Protein AF-0000000084455728 (afdb_homodimer)

Organism: NCBI:txid398673

pLDDT: mean 96.74, std 3.29, range [82.69, 98.94]

Radius of gyration: 20.4 Å; Cα contacts (8 Å, |Δi|>4): 568; chains: 2; bounding box: 43×60×49 Å

Solvent-accessible surface area (backbone atoms only — not comparable to full-atom values): 17716 Å² total; per-residue (Å²): 111,46,43,44,76,36,43,45,84,55,74,78,58,75,89,55,67,81,40,56,29,35,18,59,42,44,72,78,69,87,69,89,60,82,59,63,67,58,56,46,46,61,75,44,41,74,42,60,31,36,38,39,37,64,67,57,88,81,72,57,91,82,66,45,71,32,77,90,27,63,70,44,40,48,48,54,48,46,48,54,52,44,50,70,68,28,62,27,36,36,37,45,42,53,46,83,50,85,45,46,65,39,36,22,49,44,22,62,32,36,80,72,76,31,33,39,36,27,42,25,80,72,20,84,59,36,32,60,55,50,51,52,26,64,74,53,68,31,53,73,38,55,40,72,68,54,40,46,50,52,52,50,54,51,49,54,53,61,72,71,106,111,47,43,43,77,36,44,44,82,57,75,80,59,75,88,53,70,83,40,57,30,34,18,60,42,42,70,78,67,90,68,90,61,82,60,64,65,58,57,45,47,63,76,44,39,75,43,60,31,36,38,41,37,64,67,57,88,83,71,57,92,84,65,45,71,31,80,90,25,63,69,44,42,48,48,55,48,47,49,55,51,45,52,70,67,28,62,27,35,36,38,45,42,54,48,83,50,85,46,46,64,39,34,21,50,45,21,60,33,36,78,73,76,32,32,39,38,28,40,26,81,74,21,83,59,37,30,59,54,50,52,53,25,64,73,54,68,31,53,74,38,54,40,71,69,54,39,46,50,52,52,51,54,52,47,54,53,61,72,71,105

InterPro domains:
  IPR039470 Nucleoside 2-deoxyribosyltransferase-like [PF15891] (20-123)

Foldseek 3Di:
DWEAEAEPPGDDDPVQLVFAEEEEAEDQDDPVDPDLVVVLCVLRGRPSHYYYYLDDPPDDPVADCDVVGVVNVSSVVSNVVRLVSHQAYEQEADLRDQRVVSVVSCVVCLQVQRYAYEHAPNRPCVVVSVVSCVVRVHHYDHDSVVSSVVVNVVSVVVVVD/DWEAEAEPPGDDDPVQLPFAEEEEAEDPDDPVDPDLVVVLCVLRGRPSHYYYYLDDPPDDPVADCDVVGVVNVSSVVSNVVRLVSHQAYEQEADLRDQRVVSVVSCVVCLQVQRYAYEDAPNRPCVVVSVVSCVVRVHHYDHDSVVSSVVVNVVSVVVVVD

Sequence (322 aa):
MGAAVIWAPGRPASDLDSRKSIFLAGPTNPTGEADWRESLTAALIELPIVIYNPKRTDWDSTWKEDFSDSRWAEQVEWELDMQDKADIVVVFFHRATLAPISLLELGLCVRSGKAIVCAQDGYSKRGNVEAVCRRYGAKFVDSEEDLQDAVRERLKQLIAEMGAAVIWAPGRPASDLDSRKSIFLAGPTNPTGEADWRESLTAALIELPIVIYNPKRTDWDSTWKEDFSDSRWAEQVEWELDMQDKADIVVVFFHRATLAPISLLELGLCVRSGKAIVCAQDGYSKRGNVEAVCRRYGAKFVDSEEDLQDAVRERLKQLIAE

Structure (mmCIF, N/CA/C/O backbone):
data_AF-0000000084455728-model_v1
#
loop_
_entity.id
_entity.type
_entity.pdbx_description
1 polymer 'Nucleoside 2-deoxyribosyltransferase'
#
loop_
_atom_site.group_PDB
_atom_site.id
_atom_site.type_symbol
_atom_site.label_atom_id
_atom_site.label_alt_id
_atom_site.label_comp_id
_atom_site.label_asym_id
_atom_site.label_entity_id
_atom_site.label_seq_id
_atom_site.pdbx_PDB_ins_code
_atom_site.Cartn_x
_atom_site.Cartn_y
_atom_site.Cartn_z
_atom_site.occupancy
_atom_site.B_iso_or_equiv
_atom_site.auth_seq_id
_atom_site.auth_comp_id
_atom_site.auth_asym_id
_atom_site.auth_atom_id
_atom_site.pdbx_PDB_model_num
ATOM 1 N N . MET A 1 1 ? 0.057 -35.312 -4.32 1 82.81 1 MET A N 1
ATOM 2 C CA . MET A 1 1 ? -0.776 -34.438 -5.137 1 82.81 1 MET A CA 1
ATOM 3 C C . MET A 1 1 ? -0.155 -33.062 -5.242 1 82.81 1 MET A C 1
ATOM 5 O O . MET A 1 1 ? 0.368 -32.531 -4.258 1 82.81 1 MET A O 1
ATOM 9 N N . GLY A 1 2 ? 0.111 -32.562 -6.516 1 94.56 2 GLY A N 1
ATOM 10 C CA . GLY A 1 2 ? 0.84 -31.344 -6.852 1 94.56 2 GLY A CA 1
ATOM 11 C C . GLY A 1 2 ? 0.048 -30.078 -6.594 1 94.56 2 GLY A C 1
ATOM 12 O O . GLY A 1 2 ? -0.932 -30.094 -5.848 1 94.56 2 GLY A O 1
ATOM 13 N N . ALA A 1 3 ? 0.517 -29.047 -7.035 1 97.88 3 ALA A N 1
ATOM 14 C CA . ALA A 1 3 ? -0.079 -27.75 -6.773 1 97.88 3 ALA A CA 1
ATOM 15 C C . ALA A 1 3 ? -1.407 -27.594 -7.512 1 97.88 3 ALA A C 1
ATOM 17 O O . ALA A 1 3 ? -1.549 -28.047 -8.648 1 97.88 3 ALA A O 1
ATOM 18 N N . ALA A 1 4 ? -2.396 -27.047 -6.871 1 98.25 4 ALA A N 1
ATOM 19 C CA . ALA A 1 4 ? -3.629 -26.594 -7.508 1 98.25 4 ALA A CA 1
ATOM 20 C C . ALA A 1 4 ? -3.582 -25.094 -7.77 1 98.25 4 ALA A C 1
ATOM 22 O O . ALA A 1 4 ? -3.316 -24.297 -6.859 1 98.25 4 ALA A O 1
ATOM 23 N N . VAL A 1 5 ? -3.848 -24.734 -9.008 1 98.06 5 VAL A N 1
ATOM 24 C CA . VAL A 1 5 ? -3.873 -23.312 -9.359 1 98.06 5 VAL A CA 1
ATOM 25 C C . VAL A 1 5 ? -5.316 -22.844 -9.469 1 98.06 5 VAL A C 1
ATOM 27 O O . VAL A 1 5 ? -6.113 -23.422 -10.219 1 98.06 5 VAL A O 1
ATOM 30 N N . ILE A 1 6 ? -5.68 -21.859 -8.695 1 98.12 6 ILE A N 1
ATOM 31 C CA . ILE A 1 6 ? -6.992 -21.234 -8.742 1 98.12 6 ILE A CA 1
ATOM 32 C C . ILE A 1 6 ? -6.883 -19.875 -9.445 1 98.12 6 ILE A C 1
ATOM 34 O O . ILE A 1 6 ? -6.312 -18.938 -8.891 1 98.12 6 ILE A O 1
ATOM 38 N N . TRP A 1 7 ? -7.461 -19.75 -10.594 1 97.38 7 TRP A N 1
ATOM 39 C CA . TRP A 1 7 ? -7.449 -18.516 -11.375 1 97.38 7 TRP A CA 1
ATOM 40 C C . TRP A 1 7 ? -8.648 -17.641 -11.023 1 97.38 7 TRP A C 1
ATOM 42 O O . TRP A 1 7 ? -9.766 -18.141 -10.852 1 97.38 7 TRP A O 1
ATOM 52 N N . ALA A 1 8 ? -8.344 -16.375 -11 1 97 8 ALA A N 1
ATOM 53 C CA . ALA A 1 8 ? -9.453 -15.445 -10.812 1 97 8 ALA A CA 1
ATOM 54 C C . ALA A 1 8 ? -10.453 -15.547 -11.961 1 97 8 ALA A C 1
ATOM 56 O O . ALA A 1 8 ? -10.062 -15.68 -13.117 1 97 8 ALA A O 1
ATOM 57 N N . PRO A 1 9 ? -11.688 -15.453 -11.672 1 97.44 9 PRO A N 1
ATOM 58 C CA . PRO A 1 9 ? -12.344 -15.227 -10.383 1 97.44 9 PRO A CA 1
ATOM 59 C C . PRO A 1 9 ? -12.773 -16.531 -9.703 1 97.44 9 PRO A C 1
ATOM 61 O O . PRO A 1 9 ? -13.695 -16.516 -8.883 1 97.44 9 PRO A O 1
ATOM 64 N N . GLY A 1 10 ? -12.125 -17.672 -10.062 1 97.19 10 GLY A N 1
ATOM 65 C CA . GLY A 1 10 ? -12.445 -18.953 -9.438 1 97.19 10 GLY A CA 1
ATOM 66 C C . GLY A 1 10 ? -12.109 -19 -7.957 1 97.19 10 GLY A C 1
ATOM 67 O O . GLY A 1 10 ? -11.203 -18.297 -7.504 1 97.19 10 GLY A O 1
ATOM 68 N N . ARG A 1 11 ? -12.867 -19.812 -7.211 1 96.31 11 ARG A N 1
ATOM 69 C CA . ARG A 1 11 ? -12.609 -20.016 -5.793 1 96.31 11 ARG A CA 1
ATOM 70 C C . ARG A 1 11 ? -12.266 -21.484 -5.504 1 96.31 11 ARG A C 1
ATOM 72 O O . ARG A 1 11 ? -12.734 -22.375 -6.203 1 96.31 11 ARG A O 1
ATOM 79 N N . PRO A 1 12 ? -11.438 -21.672 -4.516 1 95.12 12 PRO A N 1
ATOM 80 C CA . PRO A 1 12 ? -11.008 -23.031 -4.234 1 95.12 12 PRO A CA 1
ATOM 81 C C . PRO A 1 12 ? -12.133 -23.906 -3.686 1 95.12 12 PRO A C 1
ATOM 83 O O . PRO A 1 12 ? -12.984 -23.422 -2.938 1 95.12 12 PRO A O 1
ATOM 86 N N . ALA A 1 13 ? -12.07 -25.156 -4.023 1 95.12 13 ALA A N 1
ATOM 87 C CA . ALA A 1 13 ? -12.938 -26.141 -3.385 1 95.12 13 ALA A CA 1
ATOM 88 C C . ALA A 1 13 ? -12.57 -26.328 -1.913 1 95.12 13 ALA A C 1
ATOM 90 O O . ALA A 1 13 ? -11.43 -26.078 -1.517 1 95.12 13 ALA A O 1
ATOM 91 N N . SER A 1 14 ? -13.492 -26.781 -1.197 1 93.44 14 SER A N 1
ATOM 92 C CA . SER A 1 14 ? -13.336 -26.875 0.25 1 93.44 14 SER A CA 1
ATOM 93 C C . SER A 1 14 ? -12.25 -27.875 0.622 1 93.44 14 SER A C 1
ATOM 95 O O . SER A 1 14 ? -11.602 -27.75 1.662 1 93.44 14 SER A O 1
ATOM 97 N N . ASP A 1 15 ? -12.047 -28.891 -0.173 1 92.5 15 ASP A N 1
ATOM 98 C CA . ASP A 1 15 ? -11.078 -29.938 0.145 1 92.5 15 ASP A CA 1
ATOM 99 C C . ASP A 1 15 ? -9.648 -29.406 0.061 1 92.5 15 ASP A C 1
ATOM 101 O O . ASP A 1 15 ? -8.711 -30.047 0.536 1 92.5 15 ASP A O 1
ATOM 105 N N . LEU A 1 16 ? -9.539 -28.156 -0.491 1 94.81 16 LEU A N 1
ATOM 106 C CA . LEU A 1 16 ? -8.219 -27.562 -0.625 1 94.81 16 LEU A CA 1
ATOM 107 C C . LEU A 1 16 ? -7.902 -26.672 0.577 1 94.81 16 LEU A C 1
ATOM 109 O O . LEU A 1 16 ? -6.781 -26.188 0.708 1 94.81 16 LEU A O 1
ATOM 113 N N . ASP A 1 17 ? -8.789 -26.5 1.493 1 92.69 17 ASP A N 1
ATOM 114 C CA . ASP A 1 17 ? -8.672 -25.547 2.592 1 92.69 17 ASP A CA 1
ATOM 115 C C . ASP A 1 17 ? -7.547 -25.953 3.547 1 92.69 17 ASP A C 1
ATOM 117 O O . ASP A 1 17 ? -6.992 -25.094 4.246 1 92.69 17 ASP A O 1
ATOM 121 N N . SER A 1 18 ? -7.176 -27.203 3.545 1 94.19 18 SER A N 1
ATOM 122 C CA . SER A 1 18 ? -6.168 -27.672 4.488 1 94.19 18 SER A CA 1
ATOM 123 C C . SER A 1 18 ? -4.758 -27.469 3.938 1 94.19 18 SER A C 1
ATOM 125 O O . SER A 1 18 ? -3.777 -27.562 4.676 1 94.19 18 SER A O 1
ATOM 127 N N . ARG A 1 19 ? -4.664 -27.172 2.65 1 97.38 19 ARG A N 1
ATOM 128 C CA . ARG A 1 19 ? -3.355 -27 2.029 1 97.38 19 ARG A CA 1
ATOM 129 C C . ARG A 1 19 ? -2.814 -25.594 2.258 1 97.38 19 ARG A C 1
ATOM 131 O O . ARG A 1 19 ? -3.582 -24.641 2.328 1 97.38 19 ARG A O 1
ATOM 138 N N . LYS A 1 20 ? -1.486 -25.547 2.387 1 98.56 20 LYS A N 1
ATOM 139 C CA . LYS A 1 20 ? -0.859 -24.234 2.408 1 98.56 20 LYS A CA 1
ATOM 140 C C . LYS A 1 20 ? -1.031 -23.516 1.07 1 98.56 20 LYS A C 1
ATOM 142 O O . LYS A 1 20 ? -1.114 -24.172 0.023 1 98.56 20 LYS A O 1
ATOM 147 N N . SER A 1 21 ? -1.104 -22.203 1.14 1 98.75 21 SER A N 1
ATOM 148 C CA . SER A 1 21 ? -1.478 -21.469 -0.063 1 98.75 21 SER A CA 1
ATOM 149 C C . SER A 1 21 ? -0.618 -20.219 -0.234 1 98.75 21 SER A C 1
ATOM 151 O O . SER A 1 21 ? -0.084 -19.688 0.742 1 98.75 21 SER A O 1
ATOM 153 N N . ILE A 1 22 ? -0.462 -19.812 -1.51 1 98.88 22 ILE A N 1
ATOM 154 C CA . ILE A 1 22 ? 0.231 -18.562 -1.824 1 98.88 22 ILE A CA 1
ATOM 155 C C . ILE A 1 22 ? -0.634 -17.719 -2.748 1 98.88 22 ILE A C 1
ATOM 157 O O . ILE A 1 22 ? -1.377 -18.234 -3.578 1 98.88 22 ILE A O 1
ATOM 161 N N . PHE A 1 23 ? -0.69 -16.484 -2.553 1 98.88 23 PHE A N 1
ATOM 162 C CA . PHE A 1 23 ? -1.281 -15.5 -3.453 1 98.88 23 PHE A CA 1
ATOM 163 C C . PHE A 1 23 ? -0.203 -14.773 -4.25 1 98.88 23 PHE A C 1
ATOM 165 O O . PHE A 1 23 ? 0.827 -14.383 -3.699 1 98.88 23 PHE A O 1
ATOM 172 N N . LEU A 1 24 ? -0.427 -14.586 -5.527 1 98.75 24 LEU A N 1
ATOM 173 C CA . LEU A 1 24 ? 0.575 -14 -6.41 1 98.75 24 LEU A CA 1
ATOM 174 C C . LEU A 1 24 ? 0.217 -12.555 -6.758 1 98.75 24 LEU A C 1
ATOM 176 O O . LEU A 1 24 ? -0.424 -12.297 -7.777 1 98.75 24 LEU A O 1
ATOM 180 N N . ALA A 1 25 ? 0.718 -11.617 -5.965 1 98.19 25 ALA A N 1
ATOM 181 C CA . ALA A 1 25 ? 0.534 -10.188 -6.223 1 98.19 25 ALA A CA 1
ATOM 182 C C . ALA A 1 25 ? 1.623 -9.656 -7.148 1 98.19 25 ALA A C 1
ATOM 184 O O . ALA A 1 25 ? 2.805 -9.953 -6.965 1 98.19 25 ALA A O 1
ATOM 185 N N . GLY A 1 26 ? 1.269 -8.836 -8.047 1 94.56 26 GLY A N 1
ATOM 186 C CA . GLY A 1 26 ? 2.182 -8.25 -9.016 1 94.56 26 GLY A CA 1
ATOM 187 C C . GLY A 1 26 ? 1.499 -7.828 -10.305 1 94.56 26 GLY A C 1
ATOM 188 O O . GLY A 1 26 ? 0.295 -8.031 -10.469 1 94.56 26 GLY A O 1
ATOM 189 N N . PRO A 1 27 ? 2.256 -7.246 -11.141 1 92 27 PRO A N 1
ATOM 190 C CA . PRO A 1 27 ? 1.641 -6.711 -12.359 1 92 27 PRO A CA 1
ATOM 191 C C . PRO A 1 27 ? 1.227 -7.809 -13.336 1 92 27 PRO A C 1
ATOM 193 O O . PRO A 1 27 ? 1.886 -8.852 -13.422 1 92 27 PRO A O 1
ATOM 196 N N . THR A 1 28 ? 0.2 -7.539 -14.008 1 87.12 28 THR A N 1
ATOM 197 C CA . THR A 1 28 ? -0.31 -8.477 -14.992 1 87.12 28 THR A CA 1
ATOM 198 C C . THR A 1 28 ? -0.072 -7.961 -16.406 1 87.12 28 THR A C 1
ATOM 200 O O . THR A 1 28 ? -0.227 -8.703 -17.391 1 87.12 28 THR A O 1
ATOM 203 N N . ASN A 1 29 ? 0.377 -6.707 -16.422 1 83.19 29 ASN A N 1
ATOM 204 C CA . ASN A 1 29 ? 0.664 -6.137 -17.734 1 83.19 29 ASN A CA 1
ATOM 205 C C . ASN A 1 29 ? 1.837 -6.84 -18.422 1 83.19 29 ASN A C 1
ATOM 207 O O . ASN A 1 29 ? 2.77 -7.285 -17.75 1 83.19 29 ASN A O 1
ATOM 211 N N . PRO A 1 30 ? 1.731 -6.824 -19.75 1 83.19 30 PRO A N 1
ATOM 212 C CA . PRO A 1 30 ? 2.877 -7.387 -20.469 1 83.19 30 PRO A CA 1
ATOM 213 C C . PRO A 1 30 ? 4.168 -6.609 -20.219 1 83.19 30 PRO A C 1
ATOM 215 O O . PRO A 1 30 ? 4.148 -5.379 -20.156 1 83.19 30 PRO A O 1
ATOM 218 N N . THR A 1 31 ? 5.238 -7.289 -19.984 1 86.69 31 THR A N 1
ATOM 219 C CA . THR A 1 31 ? 6.539 -6.68 -19.719 1 86.69 31 THR A CA 1
ATOM 220 C C . THR A 1 31 ? 7.504 -6.938 -20.875 1 86.69 31 THR A C 1
ATOM 222 O O . THR A 1 31 ? 8.586 -6.348 -20.922 1 86.69 31 THR A O 1
ATOM 225 N N . GLY A 1 32 ? 7.098 -7.707 -21.828 1 85.94 32 GLY A N 1
ATOM 226 C CA . GLY A 1 32 ? 7.988 -8.156 -22.891 1 85.94 32 GLY A CA 1
ATOM 227 C C . GLY A 1 32 ? 8.805 -9.375 -22.516 1 85.94 32 GLY A C 1
ATOM 228 O O . GLY A 1 32 ? 9.578 -9.891 -23.328 1 85.94 32 GLY A O 1
ATOM 229 N N . GLU A 1 33 ? 8.734 -9.828 -21.281 1 88.81 33 GLU A N 1
ATOM 230 C CA . GLU A 1 33 ? 9.391 -11.023 -20.75 1 88.81 33 GLU A CA 1
ATOM 231 C C . GLU A 1 33 ? 8.367 -12.094 -20.391 1 88.81 33 GLU A C 1
ATOM 233 O O . GLU A 1 33 ? 7.16 -11.844 -20.391 1 88.81 33 GLU A O 1
ATOM 238 N N . ALA A 1 34 ? 8.938 -13.32 -20.156 1 90.31 34 ALA A N 1
ATOM 239 C CA . ALA A 1 34 ? 8.07 -14.398 -19.703 1 90.31 34 ALA A CA 1
ATOM 240 C C . ALA A 1 34 ? 7.332 -14 -18.422 1 90.31 34 ALA A C 1
ATOM 242 O O . ALA A 1 34 ? 7.863 -13.25 -17.594 1 90.31 34 ALA A O 1
ATOM 243 N N . ASP A 1 35 ? 6.109 -14.492 -18.344 1 93.44 35 ASP A N 1
ATOM 244 C CA . ASP A 1 35 ? 5.301 -14.188 -17.172 1 93.44 35 ASP A CA 1
ATOM 245 C C . ASP A 1 35 ? 5.891 -14.836 -15.914 1 93.44 35 ASP A C 1
ATOM 247 O O . ASP A 1 35 ? 5.984 -16.062 -15.828 1 93.44 35 ASP A O 1
ATOM 251 N N . TRP A 1 36 ? 6.258 -14.023 -14.953 1 96 36 TRP A N 1
ATOM 252 C CA . TRP A 1 36 ? 6.906 -14.484 -13.727 1 96 36 TRP A CA 1
ATOM 253 C C . TRP A 1 36 ? 6.016 -15.477 -12.984 1 96 36 TRP A C 1
ATOM 255 O O . TRP A 1 36 ? 6.512 -16.375 -12.305 1 96 36 TRP A O 1
ATOM 265 N N . ARG A 1 37 ? 4.719 -15.344 -13.047 1 97.38 37 ARG A N 1
ATOM 266 C CA . ARG A 1 37 ? 3.799 -16.234 -12.352 1 97.38 37 ARG A CA 1
ATOM 267 C C . ARG A 1 37 ? 3.896 -17.656 -12.891 1 97.38 37 ARG A C 1
ATOM 269 O O . ARG A 1 37 ? 3.797 -18.625 -12.133 1 97.38 37 ARG A O 1
ATOM 276 N N . GLU A 1 38 ? 4.047 -17.688 -14.211 1 95.62 38 GLU A N 1
ATOM 277 C CA . GLU A 1 38 ? 4.184 -19 -14.828 1 95.62 38 GLU A CA 1
ATOM 278 C C . GLU A 1 38 ? 5.465 -19.703 -14.375 1 95.62 38 GLU A C 1
ATOM 280 O O . GLU A 1 38 ? 5.449 -20.891 -14.055 1 95.62 38 GLU A O 1
ATOM 285 N N . SER A 1 39 ? 6.527 -18.953 -14.391 1 96.31 39 SER A N 1
ATOM 286 C CA . SER A 1 39 ? 7.805 -19.516 -13.961 1 96.31 39 SER A CA 1
ATOM 287 C C 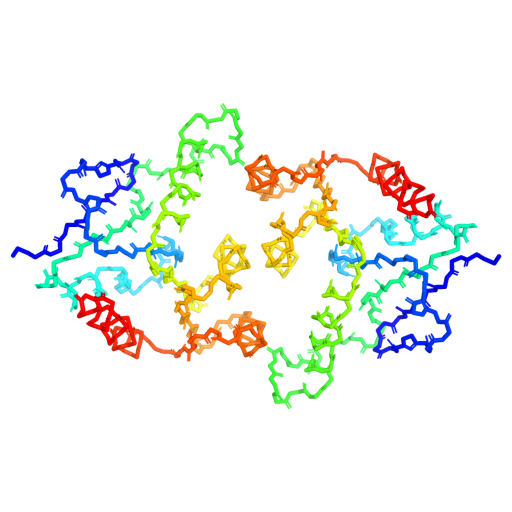. SER A 1 39 ? 7.758 -19.938 -12.492 1 96.31 39 SER A C 1
ATOM 289 O O . SER A 1 39 ? 8.25 -21 -12.141 1 96.31 39 SER A O 1
ATOM 291 N N . LEU A 1 40 ? 7.191 -19.109 -11.633 1 98.31 40 LEU A N 1
ATOM 292 C CA . LEU A 1 40 ? 7.086 -19.453 -10.219 1 98.31 40 LEU A CA 1
ATOM 293 C C . LEU A 1 40 ? 6.191 -20.672 -10.016 1 98.31 40 LEU A C 1
ATOM 295 O O . LEU A 1 40 ? 6.539 -21.594 -9.266 1 98.31 40 LEU A O 1
ATOM 299 N N . THR A 1 41 ? 5.07 -20.703 -10.719 1 98.38 41 THR A N 1
ATOM 300 C CA . THR A 1 41 ? 4.145 -21.812 -10.609 1 98.38 41 THR A CA 1
ATOM 301 C C . THR A 1 41 ? 4.82 -23.125 -11.023 1 98.38 41 THR A C 1
ATOM 303 O O . THR A 1 41 ? 4.68 -24.141 -10.336 1 98.38 41 THR A O 1
ATOM 306 N N . ALA A 1 42 ? 5.574 -23.047 -12.102 1 97.88 42 ALA A N 1
ATOM 307 C CA . ALA A 1 42 ? 6.297 -24.219 -12.562 1 97.88 42 ALA A CA 1
ATOM 308 C C . ALA A 1 42 ? 7.285 -24.719 -11.508 1 97.88 42 ALA A C 1
ATOM 310 O O . ALA A 1 42 ? 7.43 -25.922 -11.297 1 97.88 42 ALA A O 1
ATOM 311 N N . ALA A 1 43 ? 7.902 -23.828 -10.844 1 98 43 ALA A N 1
ATOM 312 C CA . ALA A 1 43 ? 8.906 -24.156 -9.836 1 98 43 ALA A CA 1
ATOM 313 C C . ALA A 1 43 ? 8.258 -24.812 -8.609 1 98 43 ALA A C 1
ATOM 315 O O . ALA A 1 43 ? 8.93 -25.5 -7.84 1 98 43 ALA A O 1
ATOM 316 N N . LEU A 1 44 ? 6.953 -24.625 -8.438 1 98.5 44 LEU A N 1
ATOM 317 C CA . LEU A 1 44 ? 6.273 -25.078 -7.223 1 98.5 44 LEU A CA 1
ATOM 318 C C . LEU A 1 44 ? 5.312 -26.219 -7.531 1 98.5 44 LEU A C 1
ATOM 320 O O . LEU A 1 44 ? 4.625 -26.719 -6.637 1 98.5 44 LEU A O 1
ATOM 324 N N . ILE A 1 45 ? 5.277 -26.703 -8.727 1 97.88 45 ILE A N 1
ATOM 325 C CA . ILE A 1 45 ? 4.188 -27.5 -9.281 1 97.88 45 ILE A CA 1
ATOM 326 C C . ILE A 1 45 ? 4.102 -28.828 -8.555 1 97.88 45 ILE A C 1
ATOM 328 O O . ILE A 1 45 ? 3.023 -29.422 -8.461 1 97.88 45 ILE A O 1
ATOM 332 N N . GLU A 1 46 ? 5.117 -29.312 -7.895 1 97.31 46 GLU A N 1
ATOM 333 C CA . GLU A 1 46 ? 5.129 -30.641 -7.277 1 97.31 46 GLU A CA 1
ATOM 334 C C . GLU A 1 46 ? 4.719 -30.562 -5.809 1 97.31 46 GLU A C 1
ATOM 336 O O . GLU A 1 46 ? 4.48 -31.594 -5.176 1 97.31 46 GLU A O 1
ATOM 341 N N . LEU A 1 47 ? 4.715 -29.391 -5.258 1 98 47 LEU A N 1
ATOM 342 C CA . LEU A 1 47 ? 4.324 -29.219 -3.861 1 98 47 LEU A CA 1
ATOM 343 C C . LEU A 1 47 ? 2.811 -29.297 -3.707 1 98 47 LEU A C 1
ATOM 345 O O . LEU A 1 47 ? 2.072 -28.797 -4.559 1 98 47 LEU A O 1
ATOM 349 N N . PRO A 1 48 ? 2.305 -29.906 -2.621 1 97.44 48 PRO A N 1
ATOM 350 C CA . PRO A 1 48 ? 0.865 -30 -2.373 1 97.44 48 PRO A CA 1
ATOM 351 C C . PRO A 1 48 ? 0.273 -28.703 -1.817 1 97.44 48 PRO A C 1
ATOM 353 O O . PRO A 1 48 ? -0.191 -28.672 -0.674 1 97.44 48 PRO A O 1
ATOM 356 N N . ILE A 1 49 ? 0.269 -27.672 -2.629 1 98.62 49 ILE A N 1
ATOM 357 C CA . ILE A 1 49 ? -0.151 -26.344 -2.197 1 98.62 49 ILE A CA 1
ATOM 358 C C . ILE A 1 49 ? -1.235 -25.812 -3.135 1 98.62 49 ILE A C 1
ATOM 360 O O . ILE A 1 49 ? -1.568 -26.453 -4.133 1 98.62 49 ILE A O 1
ATOM 364 N N . VAL A 1 50 ? -1.832 -24.688 -2.715 1 98.75 50 VAL A N 1
ATOM 365 C CA . VAL A 1 50 ? -2.758 -23.953 -3.562 1 98.75 50 VAL A CA 1
ATOM 366 C C . VAL A 1 50 ? -2.123 -22.625 -3.986 1 98.75 50 VAL A C 1
ATOM 368 O O . VAL A 1 50 ? -1.533 -21.922 -3.164 1 98.75 50 VAL A O 1
ATOM 371 N N . ILE A 1 51 ? -2.182 -22.328 -5.254 1 98.81 51 ILE A N 1
ATOM 372 C CA . ILE A 1 51 ? -1.676 -21.078 -5.801 1 98.81 51 ILE A CA 1
ATOM 373 C C . ILE A 1 51 ? -2.842 -20.219 -6.293 1 98.81 51 ILE A C 1
ATOM 375 O O . ILE A 1 51 ? -3.57 -20.625 -7.203 1 98.81 51 ILE A O 1
ATOM 379 N N . TYR A 1 52 ? -3.049 -19.094 -5.684 1 98.62 52 TYR A N 1
ATOM 380 C CA . TYR A 1 52 ? -4.039 -18.125 -6.145 1 98.62 52 TYR A CA 1
ATOM 381 C C . TYR A 1 52 ? -3.43 -17.172 -7.16 1 98.62 52 TYR A C 1
ATOM 383 O O . TYR A 1 52 ? -2.602 -16.328 -6.809 1 98.62 52 TYR A O 1
ATOM 391 N N . ASN A 1 53 ? -3.834 -17.328 -8.391 1 98.19 53 ASN A N 1
ATOM 392 C CA . ASN A 1 53 ? -3.361 -16.484 -9.492 1 98.19 53 ASN A CA 1
ATOM 393 C C . ASN A 1 53 ? -4.418 -15.469 -9.914 1 98.19 53 ASN A C 1
ATOM 395 O O . ASN A 1 53 ? -5.453 -15.836 -10.469 1 98.19 53 ASN A O 1
ATOM 399 N N . PRO A 1 54 ? -4.156 -14.219 -9.711 1 97.75 54 PRO A N 1
ATOM 400 C CA . PRO A 1 54 ? -5.184 -13.203 -9.969 1 97.75 54 PRO A CA 1
ATOM 401 C C . PRO A 1 54 ? -5.297 -12.836 -11.445 1 97.75 54 PRO A C 1
ATOM 403 O O . PRO A 1 54 ? -6.203 -12.094 -11.836 1 97.75 54 PRO A O 1
ATOM 406 N N . LYS A 1 55 ? -4.414 -13.281 -12.258 1 95.25 55 LYS A N 1
ATOM 407 C CA . LYS A 1 55 ? -4.422 -12.922 -13.672 1 95.25 55 LYS A CA 1
ATOM 408 C C . LYS A 1 55 ? -5.699 -13.406 -14.359 1 95.25 55 LYS A C 1
ATOM 410 O O . LYS A 1 55 ? -6.102 -14.562 -14.188 1 95.25 55 LYS A O 1
ATOM 415 N N . ARG A 1 56 ? -6.293 -12.414 -15.008 1 92.56 56 ARG A N 1
ATOM 416 C CA . ARG A 1 56 ? -7.449 -12.727 -15.844 1 92.56 56 ARG A CA 1
ATOM 417 C C . ARG A 1 56 ? -7.137 -12.508 -17.312 1 92.56 56 ARG A C 1
ATOM 419 O O . ARG A 1 56 ? -6.461 -11.539 -17.688 1 92.56 56 ARG A O 1
ATOM 426 N N . THR A 1 57 ? -7.668 -13.375 -18.141 1 87.94 57 THR A N 1
ATOM 427 C CA . THR A 1 57 ? -7.398 -13.258 -19.562 1 87.94 57 THR A CA 1
ATOM 428 C C . THR A 1 57 ? -8.508 -12.477 -20.266 1 87.94 57 THR A C 1
ATOM 430 O O . THR A 1 57 ? -8.352 -12.047 -21.406 1 87.94 57 THR A O 1
ATOM 433 N N . ASP A 1 58 ? -9.586 -12.258 -19.562 1 91.62 58 ASP A N 1
ATOM 434 C CA . ASP A 1 58 ? -10.727 -11.602 -20.203 1 91.62 58 ASP A CA 1
ATOM 435 C C . ASP A 1 58 ? -10.781 -10.125 -19.844 1 91.62 58 ASP A C 1
ATOM 437 O O . ASP A 1 58 ? -11.719 -9.414 -20.219 1 91.62 58 ASP A O 1
ATOM 441 N N . TRP A 1 59 ? -9.781 -9.656 -19.156 1 88.94 59 TRP A N 1
ATOM 442 C CA . TRP A 1 59 ? -9.75 -8.234 -18.828 1 88.94 59 TRP A CA 1
ATOM 443 C C . TRP A 1 59 ? -9.492 -7.398 -20.078 1 88.94 59 TRP A C 1
ATOM 445 O O . TRP A 1 59 ? -8.602 -7.707 -20.859 1 88.94 59 TRP A O 1
ATOM 455 N N . ASP A 1 60 ? -10.266 -6.367 -20.25 1 89.94 60 ASP A N 1
ATOM 456 C CA . ASP A 1 60 ? -9.992 -5.488 -21.375 1 89.94 60 ASP A CA 1
ATOM 457 C C . ASP A 1 60 ? -10.266 -4.031 -21.016 1 89.94 60 ASP A C 1
ATOM 459 O O . ASP A 1 60 ? -10.641 -3.725 -19.891 1 89.94 60 ASP A O 1
ATOM 463 N N . SER A 1 61 ? -9.992 -3.143 -22 1 90.62 61 SER A N 1
ATOM 464 C CA . SER A 1 61 ? -9.938 -1.703 -21.75 1 90.62 61 SER A CA 1
ATOM 465 C C . SER A 1 61 ? -11.328 -1.131 -21.516 1 90.62 61 SER A C 1
ATOM 467 O O . SER A 1 61 ? -11.469 0.029 -21.125 1 90.62 61 SER A O 1
ATOM 469 N N . THR A 1 62 ? -12.352 -1.959 -21.594 1 95.56 62 THR A N 1
ATOM 470 C CA . THR A 1 62 ? -13.711 -1.463 -21.406 1 95.56 62 THR A CA 1
ATOM 471 C C . THR A 1 62 ? -14.086 -1.471 -19.922 1 95.56 62 THR A C 1
ATOM 473 O O . THR A 1 62 ? -15.102 -0.894 -19.531 1 95.56 62 THR A O 1
ATOM 476 N N . TRP A 1 63 ? -13.273 -2.107 -19.094 1 95.94 63 TRP A N 1
ATOM 477 C CA . TRP A 1 63 ? -13.602 -2.191 -17.672 1 95.94 63 TRP A CA 1
ATOM 478 C C . TRP A 1 63 ? -13.422 -0.839 -16.984 1 95.94 63 TRP A C 1
ATOM 480 O O . TRP A 1 63 ? -12.453 -0.127 -17.266 1 95.94 63 TRP A O 1
ATOM 490 N N . LYS A 1 64 ? -14.398 -0.512 -16.125 1 96.88 64 LYS A N 1
ATOM 491 C CA . LYS A 1 64 ? -14.266 0.65 -15.258 1 96.88 64 LYS A CA 1
ATOM 492 C C . LYS A 1 64 ? -13.711 0.251 -13.891 1 96.88 64 LYS A C 1
ATOM 494 O O . LYS A 1 64 ? -14.172 -0.722 -13.289 1 96.88 64 LYS A O 1
ATOM 499 N N . GLU A 1 65 ? -12.781 0.965 -13.367 1 96.31 65 GLU A N 1
ATOM 500 C CA . GLU A 1 65 ? -12.094 0.631 -12.117 1 96.31 65 GLU A CA 1
ATOM 501 C C . GLU A 1 65 ? -12.82 1.211 -10.914 1 96.31 65 GLU A C 1
ATOM 503 O O . GLU A 1 65 ? -12.227 1.926 -10.102 1 96.31 65 GLU A O 1
ATOM 508 N N . ASP A 1 66 ? -14.094 0.905 -10.906 1 96.5 66 ASP A N 1
ATOM 509 C CA . ASP A 1 66 ? -14.922 1.248 -9.75 1 96.5 66 ASP A CA 1
ATOM 510 C C . ASP A 1 66 ? -16.109 0.295 -9.625 1 96.5 66 ASP A C 1
ATOM 512 O O . ASP A 1 66 ? -16.281 -0.601 -10.453 1 96.5 66 ASP A O 1
ATOM 516 N N . PHE A 1 67 ? -16.984 0.497 -8.625 1 97.25 67 PHE A N 1
ATOM 517 C CA . PHE A 1 67 ? -17.984 -0.483 -8.234 1 97.25 67 PHE A CA 1
ATOM 518 C C . PHE A 1 67 ? -19.172 -0.451 -9.188 1 97.25 67 PHE A C 1
ATOM 520 O O . PHE A 1 67 ? -20.062 -1.302 -9.117 1 97.25 67 PHE A O 1
ATOM 527 N N . SER A 1 68 ? -19.188 0.521 -10.133 1 97.62 68 SER A N 1
ATOM 528 C CA . SER A 1 68 ? -20.234 0.511 -11.148 1 97.62 68 SER A CA 1
ATOM 529 C C . SER A 1 68 ? -20.016 -0.616 -12.148 1 97.62 68 SER A C 1
ATOM 531 O O . SER A 1 68 ? -20.938 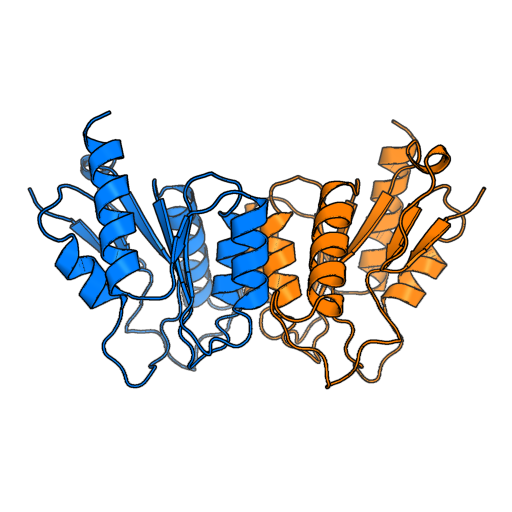-0.973 -12.891 1 97.62 68 SER A O 1
ATOM 533 N N . ASP A 1 69 ? -18.828 -1.146 -12.273 1 98.31 69 ASP A N 1
ATOM 534 C CA . ASP A 1 69 ? -18.5 -2.285 -13.125 1 98.31 69 ASP A CA 1
ATOM 535 C C . ASP A 1 69 ? -18.359 -3.564 -12.305 1 98.31 69 ASP A C 1
ATOM 537 O O . ASP A 1 69 ? -17.375 -3.748 -11.594 1 98.31 69 ASP A O 1
ATOM 541 N N . SER A 1 70 ? -19.266 -4.461 -12.445 1 97.69 70 SER A N 1
ATOM 542 C CA . SER A 1 70 ? -19.312 -5.656 -11.609 1 97.69 70 SER A CA 1
ATOM 543 C C . SER A 1 70 ? -18.141 -6.582 -11.891 1 97.69 70 SER A C 1
ATOM 545 O O . SER A 1 70 ? 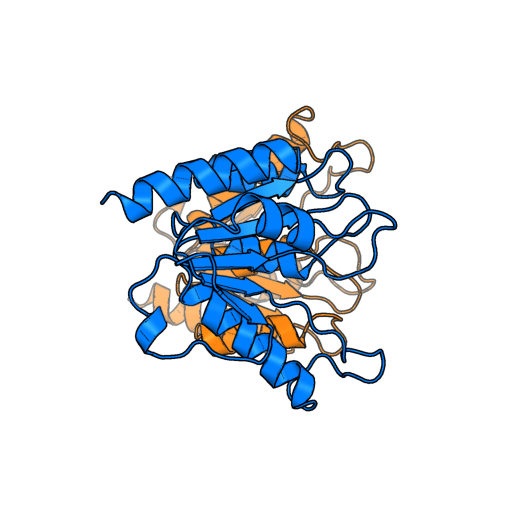-17.703 -7.332 -11.016 1 97.69 70 SER A O 1
ATOM 547 N N . ARG A 1 71 ? -17.641 -6.547 -13.109 1 97.75 71 ARG A N 1
ATOM 548 C CA . ARG A 1 71 ? -16.484 -7.379 -13.43 1 97.75 71 ARG A CA 1
ATOM 549 C C . ARG A 1 71 ? -15.258 -6.941 -12.633 1 97.75 71 ARG A C 1
ATOM 551 O O . ARG A 1 71 ? -14.555 -7.777 -12.062 1 97.75 71 ARG A O 1
ATOM 558 N N . TRP A 1 72 ? -15.047 -5.672 -12.594 1 97.69 72 TRP A N 1
ATOM 559 C CA . TRP A 1 72 ? -13.953 -5.098 -11.812 1 97.69 72 TRP A CA 1
ATOM 560 C C . TRP A 1 72 ? -14.156 -5.363 -10.32 1 97.69 72 TRP A C 1
ATOM 562 O O . TRP A 1 72 ? -13.227 -5.793 -9.633 1 97.69 72 TRP A O 1
ATOM 572 N N . ALA A 1 73 ? -15.367 -5.113 -9.828 1 98.12 73 ALA A N 1
ATOM 573 C CA . ALA A 1 73 ? -15.68 -5.316 -8.414 1 98.12 73 ALA A CA 1
ATOM 574 C C . ALA A 1 73 ? -15.406 -6.762 -7.996 1 98.12 73 ALA A C 1
ATOM 576 O O . ALA A 1 73 ? -14.836 -7.012 -6.934 1 98.12 73 ALA A O 1
ATOM 577 N N . GLU A 1 74 ? -15.773 -7.688 -8.844 1 97.94 74 GLU A N 1
ATOM 578 C CA . GLU A 1 74 ? -15.516 -9.102 -8.578 1 97.94 74 GLU A CA 1
ATOM 579 C C . GLU A 1 74 ? -14.023 -9.391 -8.484 1 97.94 74 GLU A C 1
ATOM 581 O O . GLU A 1 74 ? -13.578 -10.125 -7.602 1 97.94 74 GLU A O 1
ATOM 586 N N . GLN A 1 75 ? -13.289 -8.766 -9.422 1 97.88 75 GLN A N 1
ATOM 587 C CA . GLN A 1 75 ? -11.844 -8.984 -9.445 1 97.88 75 GLN A CA 1
ATOM 588 C C . GLN A 1 75 ? -11.188 -8.469 -8.164 1 97.88 75 GLN A C 1
ATOM 590 O O . GLN A 1 75 ? -10.398 -9.172 -7.539 1 97.88 75 GLN A O 1
ATOM 595 N N . VAL A 1 76 ? -11.531 -7.258 -7.746 1 98 76 VAL A N 1
ATOM 596 C CA . VAL A 1 76 ? -10.922 -6.633 -6.578 1 98 76 VAL A CA 1
ATOM 597 C C . VAL A 1 76 ? -11.305 -7.41 -5.32 1 98 76 VAL A C 1
ATOM 599 O O . VAL A 1 76 ? -10.461 -7.652 -4.453 1 98 76 VAL A O 1
ATOM 602 N N . GLU A 1 77 ? -12.539 -7.848 -5.262 1 97.81 77 GLU A N 1
ATOM 603 C CA . GLU A 1 77 ? -12.984 -8.633 -4.113 1 97.81 77 GLU A CA 1
ATOM 604 C C . GLU A 1 77 ? -12.258 -9.969 -4.047 1 97.81 77 GLU A C 1
ATOM 606 O O . GLU A 1 77 ? -11.836 -10.406 -2.973 1 97.81 77 GLU A O 1
ATOM 611 N N . TRP A 1 78 ? -12.203 -10.625 -5.164 1 98.44 78 TRP A N 1
ATOM 612 C CA . TRP A 1 78 ? -11.469 -11.891 -5.234 1 98.44 78 TRP A CA 1
ATOM 613 C C . TRP A 1 78 ? -10.039 -11.711 -4.742 1 98.44 78 TRP A C 1
ATOM 615 O O . TRP A 1 78 ? -9.555 -12.5 -3.918 1 98.44 78 TRP A O 1
ATOM 625 N N . GLU A 1 79 ? -9.398 -10.656 -5.215 1 98.56 79 GLU A N 1
ATOM 626 C CA . GLU A 1 79 ? -8.008 -10.406 -4.836 1 98.56 79 GLU A CA 1
ATOM 627 C C . GLU A 1 79 ? -7.879 -10.188 -3.332 1 98.56 79 GLU A C 1
ATOM 629 O O . GLU A 1 79 ? -6.996 -10.758 -2.689 1 98.56 79 GLU A O 1
ATOM 634 N N . LEU A 1 80 ? -8.727 -9.367 -2.826 1 98.56 80 LEU A N 1
ATOM 635 C CA . LEU A 1 80 ? -8.656 -9.086 -1.397 1 98.56 80 LEU A CA 1
ATOM 636 C C . LEU A 1 80 ? -8.938 -10.336 -0.579 1 98.56 80 LEU A C 1
ATOM 638 O O . LEU A 1 80 ? -8.25 -10.609 0.403 1 98.56 80 LEU A O 1
ATOM 642 N N . ASP A 1 81 ? -9.906 -11.188 -0.979 1 98.44 81 ASP A N 1
ATOM 643 C CA . ASP A 1 81 ? -10.242 -12.43 -0.281 1 98.44 81 ASP A CA 1
ATOM 644 C C . ASP A 1 81 ? -9.07 -13.406 -0.298 1 98.44 81 ASP A C 1
ATOM 646 O O . ASP A 1 81 ? -8.688 -13.945 0.742 1 98.44 81 ASP A O 1
ATOM 650 N N . MET A 1 82 ? -8.516 -13.586 -1.46 1 98.44 82 MET A N 1
ATOM 651 C CA . MET A 1 82 ? -7.473 -14.602 -1.606 1 98.44 82 MET A CA 1
ATOM 652 C C . MET A 1 82 ? -6.176 -14.148 -0.941 1 98.44 82 MET A C 1
ATOM 654 O O . MET A 1 82 ? -5.434 -14.969 -0.399 1 98.44 82 MET A O 1
ATOM 658 N N . GLN A 1 83 ? -5.918 -12.883 -1.029 1 98.44 83 GLN A N 1
ATOM 659 C CA . GLN A 1 83 ? -4.766 -12.336 -0.323 1 98.44 83 GLN A CA 1
ATOM 660 C C . GLN A 1 83 ? -4.883 -12.562 1.182 1 98.44 83 GLN A C 1
ATOM 662 O O . GLN A 1 83 ? -3.918 -12.977 1.828 1 98.44 83 GLN A O 1
ATOM 667 N N . ASP A 1 84 ? -6.043 -12.305 1.738 1 97.88 84 ASP A N 1
ATOM 668 C CA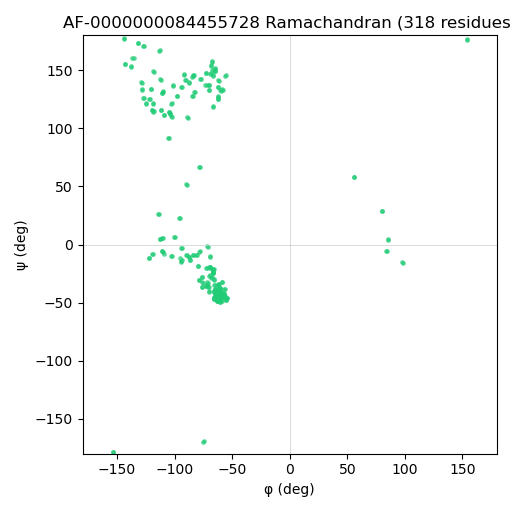 . ASP A 1 84 ? -6.277 -12.484 3.168 1 97.88 84 ASP A CA 1
ATOM 669 C C . ASP A 1 84 ? -6.184 -13.953 3.561 1 97.88 84 ASP A C 1
ATOM 671 O O . ASP A 1 84 ? -5.668 -14.289 4.629 1 97.88 84 ASP A O 1
ATOM 675 N N . LYS A 1 85 ? -6.602 -14.82 2.711 1 97.5 85 LYS A N 1
ATOM 676 C CA . LYS A 1 85 ? -6.68 -16.25 2.986 1 97.5 85 LYS A CA 1
ATOM 677 C C . LYS A 1 85 ? -5.309 -16.906 2.859 1 97.5 85 LYS A C 1
ATOM 679 O O . LYS A 1 85 ? -5.016 -17.875 3.561 1 97.5 85 LYS A O 1
ATOM 684 N N . ALA A 1 86 ? -4.449 -16.438 2.043 1 98.56 86 ALA A N 1
ATOM 685 C CA . ALA A 1 86 ? -3.193 -17.078 1.679 1 98.56 86 ALA A CA 1
ATOM 686 C C . ALA A 1 86 ? -2.238 -17.141 2.867 1 98.56 86 ALA A C 1
ATOM 688 O O . ALA A 1 86 ? -2.209 -16.234 3.693 1 98.56 86 ALA A O 1
ATOM 689 N N . ASP A 1 87 ? -1.473 -18.203 2.949 1 98.69 87 ASP A N 1
ATOM 690 C CA . ASP A 1 87 ? -0.427 -18.344 3.959 1 98.69 87 ASP A CA 1
ATOM 691 C C . ASP A 1 87 ? 0.788 -17.484 3.613 1 98.69 87 ASP A C 1
ATOM 693 O O . ASP A 1 87 ? 1.516 -17.031 4.504 1 98.69 87 ASP A O 1
ATOM 697 N N . ILE A 1 88 ? 1.058 -17.328 2.342 1 98.94 88 ILE A N 1
ATOM 698 C CA . ILE A 1 88 ? 2.119 -16.469 1.811 1 98.94 88 ILE A CA 1
ATOM 699 C C . ILE A 1 88 ? 1.548 -15.539 0.75 1 98.94 88 ILE A C 1
ATOM 701 O O . ILE A 1 88 ? 0.739 -15.953 -0.083 1 98.94 88 ILE A O 1
ATOM 705 N N . VAL A 1 89 ? 1.901 -14.312 0.843 1 98.94 89 VAL A N 1
ATOM 706 C CA . VAL A 1 89 ? 1.615 -13.359 -0.224 1 98.94 89 VAL A CA 1
ATOM 707 C C . VAL A 1 89 ? 2.91 -12.969 -0.934 1 98.94 89 VAL A C 1
ATOM 709 O O . VAL A 1 89 ? 3.787 -12.336 -0.339 1 98.94 89 VAL A O 1
ATOM 712 N N . VAL A 1 90 ? 3.049 -13.383 -2.16 1 98.94 90 VAL A N 1
ATOM 713 C CA . VAL A 1 90 ? 4.172 -12.984 -3.002 1 98.94 90 VAL A CA 1
ATOM 714 C C . VAL A 1 90 ? 3.873 -11.648 -3.662 1 98.94 90 VAL A C 1
ATOM 716 O O . VAL A 1 90 ? 2.811 -11.469 -4.262 1 98.94 90 VAL A O 1
ATOM 719 N N . VAL A 1 91 ? 4.75 -10.703 -3.539 1 98.94 91 VAL A N 1
ATOM 720 C CA . VAL A 1 91 ? 4.609 -9.43 -4.23 1 98.94 91 VAL A CA 1
ATOM 721 C C . VAL A 1 91 ? 5.797 -9.211 -5.164 1 98.94 91 VAL A C 1
ATOM 723 O O . VAL A 1 91 ? 6.938 -9.102 -4.711 1 98.94 91 VAL A O 1
ATOM 726 N N . PHE A 1 92 ? 5.531 -9.164 -6.426 1 98.75 92 PHE A N 1
ATOM 727 C CA . PHE A 1 92 ? 6.562 -9.047 -7.453 1 98.75 92 PHE A CA 1
ATOM 728 C C . PHE A 1 92 ? 6.496 -7.68 -8.133 1 98.75 92 PHE A C 1
ATOM 730 O O . PHE A 1 92 ? 5.422 -7.242 -8.547 1 98.75 92 PHE A O 1
ATOM 737 N N . PHE A 1 93 ? 7.648 -6.996 -8.234 1 98.44 93 PHE A N 1
ATOM 738 C CA . PHE A 1 93 ? 7.762 -5.711 -8.914 1 98.44 93 PHE A CA 1
ATOM 739 C C . PHE A 1 93 ? 8.711 -5.809 -10.102 1 98.44 93 PHE A C 1
ATOM 741 O O . PHE A 1 93 ? 9.914 -6.027 -9.922 1 98.44 93 PHE A O 1
ATOM 748 N N . HIS A 1 94 ? 8.148 -5.633 -11.266 1 97.56 94 HIS A N 1
ATOM 749 C CA . HIS A 1 94 ? 8.906 -5.645 -12.508 1 97.56 94 HIS A CA 1
ATOM 750 C C . HIS A 1 94 ? 9.367 -4.242 -12.883 1 97.56 94 HIS A C 1
ATOM 752 O O . HIS A 1 94 ? 8.625 -3.273 -12.711 1 97.56 94 HIS A O 1
ATOM 758 N N . ARG A 1 95 ? 10.469 -4.102 -13.469 1 96.44 95 ARG A N 1
ATOM 759 C CA . ARG A 1 95 ? 11.094 -2.816 -13.781 1 96.44 95 ARG A CA 1
ATOM 760 C C . ARG A 1 95 ? 10.305 -2.078 -14.859 1 96.44 95 ARG A C 1
ATOM 762 O O . ARG A 1 95 ? 10.398 -0.853 -14.969 1 96.44 95 ARG A O 1
ATOM 769 N N . ALA A 1 96 ? 9.5 -2.717 -15.609 1 95.5 96 ALA A N 1
ATOM 770 C CA . ALA A 1 96 ? 8.844 -2.135 -16.781 1 95.5 96 ALA A CA 1
ATOM 771 C C . ALA A 1 96 ? 7.578 -1.384 -16.391 1 95.5 96 ALA A C 1
ATOM 773 O O . ALA A 1 96 ? 6.984 -0.682 -17.203 1 95.5 96 ALA A O 1
ATOM 774 N N . THR A 1 97 ? 7.141 -1.5 -15.156 1 95.06 97 THR A N 1
ATOM 775 C CA . THR A 1 97 ? 5.871 -0.894 -14.766 1 95.06 97 THR A CA 1
ATOM 776 C C . THR A 1 97 ? 5.949 -0.347 -13.344 1 95.06 97 THR A C 1
ATOM 778 O O . THR A 1 97 ? 6.723 -0.846 -12.523 1 95.06 97 THR A O 1
ATOM 781 N N . LEU A 1 98 ? 5.137 0.607 -13.047 1 96.19 98 LEU A N 1
ATOM 782 C CA . LEU A 1 98 ? 5.082 1.214 -11.719 1 96.19 98 LEU A CA 1
ATOM 783 C C . LEU A 1 98 ? 4.355 0.302 -10.734 1 96.19 98 LEU A C 1
ATOM 785 O O . LEU A 1 98 ? 4.707 0.252 -9.555 1 96.19 98 LEU A O 1
ATOM 789 N N . ALA A 1 99 ? 3.299 -0.413 -11.156 1 96.88 99 ALA A N 1
ATOM 790 C CA . ALA A 1 99 ? 2.521 -1.389 -10.398 1 96.88 99 ALA A CA 1
ATOM 791 C C . ALA A 1 99 ? 1.975 -0.774 -9.117 1 96.88 99 ALA A C 1
ATOM 793 O O . ALA A 1 99 ? 2.219 -1.288 -8.023 1 96.88 99 ALA A O 1
ATOM 794 N N . PRO A 1 100 ? 1.184 0.313 -9.25 1 97.69 100 PRO A N 1
ATOM 795 C CA . PRO A 1 100 ? 0.727 1.022 -8.055 1 97.69 100 PRO A CA 1
ATOM 796 C C . PRO A 1 100 ? -0.132 0.148 -7.145 1 97.69 100 PRO A C 1
ATOM 798 O O . PRO A 1 100 ? -0.04 0.251 -5.918 1 97.69 100 PRO A O 1
ATOM 801 N N . ILE A 1 101 ? -0.918 -0.748 -7.703 1 98.06 101 ILE A N 1
ATOM 802 C CA . ILE A 1 101 ? -1.792 -1.595 -6.898 1 98.06 101 ILE A CA 1
ATOM 803 C C . ILE A 1 101 ? -0.959 -2.631 -6.148 1 98.06 101 ILE A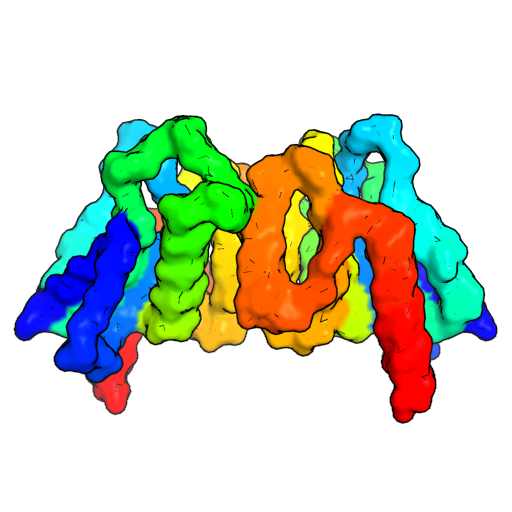 C 1
ATOM 805 O O . ILE A 1 101 ? -1.275 -2.984 -5.008 1 98.06 101 ILE A O 1
ATOM 809 N N . SER A 1 102 ? 0.128 -3.115 -6.762 1 98.5 102 SER A N 1
ATOM 810 C CA . SER A 1 102 ? 1.036 -4.008 -6.051 1 98.5 102 SER A CA 1
ATOM 811 C C . SER A 1 102 ? 1.641 -3.324 -4.828 1 98.5 102 SER A C 1
ATOM 813 O O . SER A 1 102 ? 1.864 -3.963 -3.799 1 98.5 102 SER A O 1
ATOM 815 N N . LEU A 1 103 ? 1.944 -2.02 -4.953 1 98.81 103 LEU A N 1
ATOM 816 C CA . LEU A 1 103 ? 2.438 -1.268 -3.803 1 98.81 103 LEU A CA 1
ATOM 817 C C . LEU A 1 103 ? 1.395 -1.227 -2.691 1 98.81 103 LEU A C 1
ATOM 819 O O . LEU A 1 103 ? 1.722 -1.423 -1.519 1 98.81 103 LEU A O 1
ATOM 823 N N . LEU A 1 104 ? 0.15 -0.99 -3.057 1 98.88 104 LEU A N 1
ATOM 824 C CA . LEU A 1 104 ? -0.947 -1.054 -2.098 1 98.88 104 LEU A CA 1
ATOM 825 C C . LEU A 1 104 ? -1.013 -2.426 -1.437 1 98.88 104 LEU A C 1
ATOM 827 O O . LEU A 1 104 ? -1.097 -2.527 -0.21 1 98.88 104 LEU A O 1
ATOM 831 N N . GLU A 1 105 ? -0.887 -3.465 -2.227 1 98.81 105 GLU A N 1
ATOM 832 C CA . GLU A 1 105 ? -0.958 -4.832 -1.725 1 98.81 105 GLU A CA 1
ATOM 833 C C . GLU A 1 105 ? 0.208 -5.137 -0.787 1 98.81 105 GLU A C 1
ATOM 835 O O . GLU A 1 105 ? 0.036 -5.824 0.223 1 98.81 105 GLU A O 1
ATOM 840 N N . LEU A 1 106 ? 1.399 -4.664 -1.17 1 98.94 106 LEU A N 1
ATOM 841 C CA . LEU A 1 106 ? 2.523 -4.816 -0.253 1 98.94 106 LEU A CA 1
ATOM 842 C C . LEU A 1 106 ? 2.201 -4.215 1.109 1 98.94 106 LEU A C 1
ATOM 844 O O . LEU A 1 106 ? 2.402 -4.855 2.143 1 98.94 106 LEU A O 1
ATOM 848 N N . GLY A 1 107 ? 1.673 -2.996 1.095 1 98.88 107 GLY A N 1
ATOM 849 C CA . GLY A 1 107 ? 1.28 -2.383 2.354 1 98.88 107 GLY A CA 1
ATOM 850 C C . GLY A 1 107 ? 0.286 -3.217 3.139 1 98.88 107 GLY A C 1
ATOM 851 O O . GLY A 1 107 ? 0.392 -3.33 4.363 1 98.88 107 GLY A O 1
ATOM 852 N N . LEU A 1 108 ? -0.638 -3.844 2.51 1 98.81 108 LEU A N 1
ATOM 853 C CA . LEU A 1 108 ? -1.698 -4.613 3.15 1 98.81 108 LEU A CA 1
ATOM 854 C C . LEU A 1 108 ? -1.128 -5.836 3.861 1 98.81 108 LEU A C 1
ATOM 856 O O . LEU A 1 108 ? -1.694 -6.305 4.852 1 98.81 108 LEU A O 1
ATOM 860 N N . CYS A 1 109 ? 0.077 -6.332 3.42 1 98.62 109 CYS A N 1
ATOM 861 C CA . CYS A 1 109 ? 0.441 -7.656 3.916 1 98.62 109 CYS A CA 1
ATOM 862 C C . CYS A 1 109 ? 1.775 -7.613 4.648 1 98.62 109 CYS A C 1
ATOM 864 O O . CYS A 1 109 ? 2.131 -8.562 5.352 1 98.62 109 CYS A O 1
ATOM 866 N N . VAL A 1 110 ? 2.51 -6.523 4.535 1 98.75 110 VAL A N 1
ATOM 867 C CA . VAL A 1 110 ? 3.91 -6.551 4.941 1 98.75 110 VAL A CA 1
ATOM 868 C C . VAL A 1 110 ? 4.008 -6.742 6.453 1 98.75 110 VAL A C 1
ATOM 870 O O . VAL A 1 110 ? 4.965 -7.336 6.949 1 98.75 110 VAL A O 1
ATOM 873 N N . ARG A 1 111 ? 3.008 -6.402 7.184 1 98.06 111 ARG A N 1
ATOM 874 C CA . ARG A 1 111 ? 3.053 -6.512 8.641 1 98.06 111 ARG A CA 1
ATOM 875 C C . ARG A 1 111 ? 2.561 -7.879 9.102 1 98.06 111 ARG A C 1
ATOM 877 O O . ARG A 1 111 ? 2.68 -8.219 10.273 1 98.06 111 ARG A O 1
ATOM 884 N N . SER A 1 112 ? 2.023 -8.672 8.242 1 97.69 112 SER A N 1
ATOM 885 C CA . SER A 1 112 ? 1.363 -9.922 8.617 1 97.69 112 SER A CA 1
ATOM 886 C C . SER A 1 112 ? 2.379 -11.031 8.875 1 97.69 112 SER A C 1
ATOM 888 O O . SER A 1 112 ? 2.045 -12.055 9.469 1 97.69 112 SER A O 1
ATOM 890 N N . GLY A 1 113 ? 3.551 -10.812 8.367 1 97.31 113 GLY A N 1
ATOM 891 C CA . GLY A 1 113 ? 4.551 -11.867 8.43 1 97.31 113 GLY A CA 1
ATOM 892 C C . GLY A 1 113 ? 4.449 -12.852 7.281 1 97.31 113 GLY A C 1
ATOM 893 O O . GLY A 1 113 ? 5.25 -13.789 7.184 1 97.31 113 GLY A O 1
ATOM 894 N N . LYS A 1 114 ? 3.58 -12.609 6.355 1 98.12 114 LYS A N 1
ATOM 895 C CA . LYS A 1 114 ? 3.314 -13.562 5.281 1 98.12 114 LYS A CA 1
ATOM 896 C C . LYS A 1 114 ? 3.99 -13.133 3.984 1 98.12 114 LYS A C 1
ATOM 898 O O . LYS A 1 114 ? 4.043 -13.898 3.02 1 98.12 114 LYS A O 1
ATOM 903 N N . ALA A 1 115 ? 4.547 -11.938 3.869 1 98.88 115 ALA A N 1
ATOM 904 C CA . ALA A 1 115 ? 4.973 -11.344 2.604 1 98.88 115 ALA A CA 1
ATOM 905 C C . ALA A 1 115 ? 6.352 -11.859 2.197 1 98.88 115 ALA A C 1
ATOM 907 O O . ALA A 1 115 ? 7.277 -11.883 3.014 1 98.88 115 ALA A O 1
ATOM 908 N N . ILE A 1 116 ? 6.516 -12.289 1 1 98.94 116 ILE A N 1
ATOM 909 C CA . ILE A 1 116 ? 7.781 -12.469 0.302 1 98.94 116 ILE A CA 1
ATOM 910 C C . ILE A 1 116 ? 7.824 -11.578 -0.938 1 98.94 116 ILE A C 1
ATOM 912 O O . ILE A 1 116 ? 6.977 -11.703 -1.826 1 98.94 116 ILE A O 1
ATOM 916 N N . VAL A 1 117 ? 8.828 -10.703 -0.993 1 98.94 117 VAL A N 1
ATOM 917 C CA . VAL A 1 117 ? 8.797 -9.586 -1.933 1 98.94 117 VAL A CA 1
ATOM 918 C C . VAL A 1 117 ? 10 -9.664 -2.869 1 98.94 117 VAL A C 1
ATOM 920 O O . VAL A 1 117 ? 11.117 -9.945 -2.432 1 98.94 117 VAL A O 1
ATOM 923 N N . CYS A 1 118 ? 9.758 -9.492 -4.117 1 98.94 118 CYS A N 1
ATOM 924 C CA . CYS A 1 118 ? 10.812 -9.336 -5.113 1 98.94 118 CYS A CA 1
ATOM 925 C C . CYS A 1 118 ? 10.656 -8.023 -5.863 1 98.94 118 CYS A C 1
ATOM 927 O O . CYS A 1 118 ? 9.586 -7.723 -6.391 1 98.94 118 CYS A O 1
ATOM 929 N N . ALA A 1 119 ? 11.656 -7.227 -5.887 1 98.81 119 ALA A N 1
ATOM 930 C CA . ALA A 1 119 ? 11.727 -6.055 -6.754 1 98.81 119 ALA A CA 1
ATOM 931 C C . ALA A 1 119 ? 12.992 -6.078 -7.613 1 98.81 119 ALA A C 1
ATOM 933 O O . ALA A 1 119 ? 14.102 -6.102 -7.086 1 98.81 119 ALA A O 1
ATOM 934 N N . GLN A 1 120 ? 12.773 -6.051 -8.875 1 97.75 120 GLN A N 1
ATOM 935 C CA . GLN A 1 120 ? 13.891 -6.113 -9.812 1 97.75 120 GLN A CA 1
ATOM 936 C C . GLN A 1 120 ? 14.727 -4.844 -9.758 1 97.75 120 GLN A C 1
ATOM 938 O O . GLN A 1 120 ? 14.227 -3.773 -9.414 1 97.75 120 GLN A O 1
ATOM 943 N N . ASP A 1 121 ? 16 -5.043 -10.125 1 96.75 121 ASP A N 1
ATOM 944 C CA . ASP A 1 121 ? 16.812 -3.855 -10.367 1 96.75 121 ASP A CA 1
ATOM 945 C C . ASP A 1 121 ? 16.203 -2.975 -11.445 1 96.75 121 ASP A C 1
ATOM 947 O O . ASP A 1 121 ? 15.734 -3.475 -12.469 1 96.75 121 ASP A O 1
ATOM 951 N N . GLY A 1 122 ? 16.141 -1.699 -11.164 1 96.56 122 GLY A N 1
ATOM 952 C CA . GLY A 1 122 ? 15.578 -0.777 -12.141 1 96.56 122 GLY A CA 1
ATOM 953 C C . GLY A 1 122 ? 14.133 -0.436 -11.859 1 96.56 122 GLY A C 1
ATOM 954 O O . GLY A 1 122 ? 13.578 0.484 -12.469 1 96.56 122 GLY A O 1
ATOM 955 N N . TYR A 1 123 ? 13.484 -1.227 -11.008 1 97.81 123 TYR A N 1
ATOM 956 C CA . TYR A 1 123 ? 12.133 -0.839 -10.617 1 97.81 123 TYR A CA 1
ATOM 957 C C . TYR A 1 123 ? 12.133 0.529 -9.945 1 97.81 123 TYR A C 1
ATOM 959 O O . TYR A 1 123 ? 12.891 0.763 -9 1 97.81 123 TYR A O 1
ATOM 967 N N . SER A 1 124 ? 11.242 1.427 -10.344 1 97.44 124 SER A N 1
ATOM 968 C CA . SER A 1 124 ? 11.328 2.855 -10.062 1 97.44 124 SER A CA 1
ATOM 969 C C . SER A 1 124 ? 11.094 3.137 -8.578 1 97.44 124 SER A C 1
ATOM 971 O O . SER A 1 124 ? 11.586 4.137 -8.047 1 97.44 124 SER A O 1
ATOM 973 N N . LYS A 1 125 ? 10.367 2.293 -7.879 1 98.19 125 LYS A N 1
ATOM 974 C CA . LYS A 1 125 ? 10.102 2.516 -6.461 1 98.19 125 LYS A CA 1
ATOM 975 C C . LYS A 1 125 ? 10.758 1.442 -5.602 1 98.19 125 LYS A C 1
ATOM 977 O O . LYS A 1 125 ? 10.289 1.146 -4.504 1 98.19 125 LYS A O 1
ATOM 982 N N . ARG A 1 126 ? 11.82 0.863 -6.102 1 98.62 126 ARG A N 1
ATOM 983 C CA . ARG A 1 126 ? 12.5 -0.247 -5.445 1 98.62 126 ARG A CA 1
ATOM 984 C C . ARG A 1 126 ? 12.977 0.15 -4.051 1 98.62 126 ARG A C 1
ATOM 986 O O . ARG A 1 126 ? 12.914 -0.652 -3.117 1 98.62 126 ARG A O 1
ATOM 993 N N . GLY A 1 127 ? 13.523 1.372 -3.924 1 98.44 127 GLY A N 1
ATOM 994 C CA . GLY A 1 127 ? 13.977 1.844 -2.625 1 98.44 127 GLY A CA 1
ATOM 995 C C . GLY A 1 127 ? 12.891 1.811 -1.568 1 98.44 127 GLY A C 1
ATOM 996 O O . GLY A 1 127 ? 13.117 1.359 -0.445 1 98.44 127 GLY A O 1
ATOM 997 N N . ASN A 1 128 ? 11.703 2.275 -1.888 1 98.62 128 ASN A N 1
ATOM 998 C CA . ASN A 1 128 ? 10.578 2.27 -0.954 1 98.62 128 ASN A CA 1
ATOM 999 C C . ASN A 1 128 ? 10.164 0.85 -0.581 1 98.62 128 ASN A C 1
ATOM 1001 O O . ASN A 1 128 ? 9.859 0.573 0.58 1 98.62 128 ASN A O 1
ATOM 1005 N N . VAL A 1 129 ? 10.156 -0.021 -1.58 1 98.88 129 VAL A N 1
ATOM 1006 C CA . VAL A 1 129 ? 9.828 -1.425 -1.342 1 98.88 129 VAL A CA 1
ATOM 1007 C C . VAL A 1 129 ? 10.836 -2.029 -0.366 1 98.88 129 VAL A C 1
ATOM 1009 O O . VAL A 1 129 ? 10.453 -2.66 0.621 1 98.88 129 VAL A O 1
ATOM 1012 N N . GLU A 1 130 ? 12.07 -1.773 -0.639 1 98.81 130 GLU A N 1
ATOM 1013 C CA . GLU A 1 130 ? 13.125 -2.281 0.234 1 98.81 130 GLU A CA 1
ATOM 1014 C C . GLU A 1 130 ? 13 -1.711 1.644 1 98.81 130 GLU A C 1
ATOM 1016 O O . GLU A 1 130 ? 13.125 -2.439 2.629 1 98.81 130 GLU A O 1
ATOM 1021 N N . ALA A 1 131 ? 12.75 -0.424 1.772 1 98.75 131 ALA A N 1
ATOM 1022 C CA . ALA A 1 131 ? 12.641 0.24 3.068 1 98.75 131 ALA A CA 1
ATOM 1023 C C . ALA A 1 131 ? 11.531 -0.382 3.912 1 98.75 131 ALA A C 1
ATOM 1025 O O . ALA A 1 131 ? 11.727 -0.666 5.094 1 98.75 131 ALA A O 1
ATOM 1026 N N . VAL A 1 132 ? 10.391 -0.638 3.289 1 98.75 132 VAL A N 1
ATOM 1027 C CA . VAL A 1 132 ? 9.25 -1.183 4.016 1 98.75 132 VAL A CA 1
ATOM 1028 C C . VAL A 1 132 ? 9.531 -2.629 4.414 1 98.75 132 VAL A C 1
ATOM 1030 O O . VAL A 1 132 ? 9.203 -3.049 5.527 1 98.75 132 VAL A O 1
ATOM 1033 N N . CYS A 1 133 ? 10.141 -3.354 3.525 1 98.81 133 CYS A N 1
ATOM 1034 C CA . CYS A 1 133 ? 10.484 -4.734 3.846 1 98.81 133 CYS A CA 1
ATOM 1035 C C . CYS A 1 133 ? 11.469 -4.793 5.012 1 98.81 133 CYS A C 1
ATOM 1037 O O . CYS A 1 133 ? 11.32 -5.621 5.91 1 98.81 133 CYS A O 1
ATOM 1039 N N . ARG A 1 134 ? 12.445 -3.926 4.98 1 98.44 134 ARG A N 1
ATOM 1040 C CA . ARG A 1 134 ? 13.422 -3.863 6.066 1 98.44 134 ARG A CA 1
ATOM 1041 C C . ARG A 1 134 ? 12.75 -3.498 7.383 1 98.44 134 ARG A C 1
ATOM 1043 O O . ARG A 1 134 ? 12.992 -4.137 8.406 1 98.44 134 ARG A O 1
ATOM 1050 N N . ARG A 1 135 ? 11.93 -2.57 7.344 1 98.25 135 ARG A N 1
ATOM 1051 C CA . ARG A 1 135 ? 11.281 -2.062 8.547 1 98.25 135 ARG A CA 1
ATOM 1052 C C . ARG A 1 135 ? 10.422 -3.139 9.203 1 98.25 135 ARG A C 1
ATOM 1054 O O . ARG A 1 135 ? 10.414 -3.277 10.422 1 98.25 135 ARG A O 1
ATOM 1061 N N . TYR A 1 136 ? 9.727 -3.893 8.398 1 98.38 136 TYR A N 1
ATOM 1062 C CA . TYR A 1 136 ? 8.719 -4.773 8.977 1 98.38 136 TYR A CA 1
ATOM 1063 C C . TYR A 1 136 ? 9.133 -6.234 8.852 1 98.38 136 TYR A C 1
ATOM 1065 O O . TYR A 1 136 ? 8.336 -7.141 9.102 1 98.38 136 TYR A O 1
ATOM 1073 N N . GLY A 1 137 ? 10.328 -6.469 8.383 1 98.38 137 GLY A N 1
ATOM 1074 C CA . GLY A 1 137 ? 10.945 -7.781 8.477 1 98.38 137 GLY A CA 1
ATOM 1075 C C . GLY A 1 137 ? 10.453 -8.75 7.418 1 98.38 137 GLY A C 1
ATOM 1076 O O . GLY A 1 137 ? 10.406 -9.961 7.645 1 98.38 137 GLY A O 1
ATOM 1077 N N . ALA A 1 138 ? 10.055 -8.242 6.285 1 98.81 138 ALA A N 1
ATOM 1078 C CA . ALA A 1 138 ? 9.633 -9.117 5.195 1 98.81 138 ALA A CA 1
ATOM 1079 C C . ALA A 1 138 ? 10.836 -9.594 4.379 1 98.81 138 ALA A C 1
ATOM 1081 O O . ALA A 1 138 ? 11.797 -8.844 4.191 1 98.81 138 ALA A O 1
ATOM 1082 N N . LYS A 1 139 ? 10.773 -10.844 3.896 1 98.88 139 LYS A N 1
ATOM 1083 C CA . LYS A 1 139 ? 11.789 -11.352 2.982 1 98.88 139 LYS A CA 1
ATOM 1084 C C . LYS A 1 139 ? 11.805 -10.555 1.681 1 98.88 139 LYS A C 1
ATOM 1086 O O . LYS A 1 139 ? 10.766 -10.383 1.041 1 98.88 139 LYS A O 1
ATOM 1091 N N . PHE A 1 140 ? 12.961 -10.016 1.312 1 98.88 140 PHE A N 1
ATOM 1092 C CA . PHE A 1 140 ? 13.133 -9.188 0.127 1 98.88 140 PHE A CA 1
ATOM 1093 C C . PHE A 1 140 ? 14.258 -9.719 -0.754 1 98.88 140 PHE A C 1
ATOM 1095 O O . PHE A 1 140 ? 15.375 -9.938 -0.28 1 98.88 140 PHE A O 1
ATOM 1102 N N . VAL A 1 141 ? 13.938 -9.953 -2.037 1 98.88 141 VAL A N 1
ATOM 1103 C CA . VAL A 1 141 ? 14.945 -10.461 -2.965 1 98.88 141 VAL A CA 1
ATOM 1104 C C . VAL A 1 141 ? 14.922 -9.641 -4.254 1 98.88 141 VAL A C 1
ATOM 1106 O O . VAL A 1 141 ? 14.008 -8.844 -4.469 1 98.88 141 VAL A O 1
ATOM 1109 N N . ASP A 1 142 ? 15.891 -9.883 -5.207 1 97.62 142 ASP A N 1
ATOM 1110 C CA . ASP A 1 142 ? 16.078 -8.969 -6.328 1 97.62 142 ASP A CA 1
ATOM 1111 C C . ASP A 1 142 ? 15.828 -9.68 -7.66 1 97.62 142 ASP A C 1
ATOM 1113 O O . ASP A 1 142 ? 15.781 -9.039 -8.711 1 97.62 142 ASP A O 1
ATOM 1117 N N . SER A 1 143 ? 15.648 -11.047 -7.578 1 97.62 143 SER A N 1
ATOM 1118 C CA . SER A 1 143 ? 15.5 -11.781 -8.828 1 97.62 143 SER A CA 1
ATOM 1119 C C . SER A 1 143 ? 14.375 -12.812 -8.727 1 97.62 143 SER A C 1
ATOM 1121 O O . SER A 1 143 ? 14.008 -13.227 -7.629 1 97.62 143 SER A O 1
ATOM 1123 N N . GLU A 1 144 ? 13.906 -13.219 -9.891 1 97.31 144 GLU A N 1
ATOM 1124 C CA . GLU A 1 144 ? 12.875 -14.25 -9.938 1 97.31 144 GLU A CA 1
ATOM 1125 C C . GLU A 1 144 ? 13.398 -15.578 -9.391 1 97.31 144 GLU A C 1
ATOM 1127 O O . GLU A 1 144 ? 12.664 -16.312 -8.734 1 97.31 144 GLU A O 1
ATOM 1132 N N . GLU A 1 145 ? 14.648 -15.875 -9.711 1 97.75 145 GLU A N 1
ATOM 1133 C CA . GLU A 1 145 ? 15.258 -17.109 -9.203 1 97.75 145 GLU A CA 1
ATOM 1134 C C . GLU A 1 145 ? 15.289 -17.109 -7.68 1 97.75 145 GLU A C 1
ATOM 1136 O O . GLU A 1 145 ? 14.883 -18.094 -7.051 1 97.75 145 GLU A O 1
ATOM 1141 N N . ASP A 1 146 ? 15.773 -16.016 -7.066 1 98.69 146 ASP A N 1
ATOM 1142 C CA . ASP A 1 146 ? 15.812 -15.906 -5.613 1 98.69 146 ASP A CA 1
ATOM 1143 C C . ASP A 1 146 ? 14.406 -15.961 -5.02 1 98.69 146 ASP A C 1
ATOM 1145 O O . ASP A 1 146 ? 14.203 -16.484 -3.92 1 98.69 146 ASP A O 1
ATOM 1149 N N . LEU A 1 147 ? 13.461 -15.383 -5.754 1 98.81 147 LEU A N 1
ATOM 1150 C CA . LEU A 1 147 ? 12.078 -15.43 -5.312 1 98.81 147 LEU A CA 1
ATOM 1151 C C . LEU A 1 147 ? 11.578 -16.875 -5.242 1 98.81 147 LEU A C 1
ATOM 1153 O O . LEU A 1 147 ? 10.984 -17.281 -4.238 1 98.81 147 LEU A O 1
ATOM 1157 N N . GLN A 1 148 ? 11.82 -17.641 -6.301 1 98.75 148 GLN A N 1
ATOM 1158 C CA . GLN A 1 148 ? 11.414 -19.031 -6.324 1 98.75 148 GLN A CA 1
ATOM 1159 C C . GLN A 1 148 ? 12.008 -19.797 -5.145 1 98.75 148 GLN A C 1
ATOM 1161 O O . GLN A 1 148 ? 11.297 -20.562 -4.473 1 98.75 148 GLN A O 1
ATOM 1166 N N . ASP A 1 149 ? 13.281 -19.578 -4.883 1 98.75 149 ASP A N 1
ATOM 1167 C CA . ASP A 1 149 ? 13.961 -20.25 -3.779 1 98.75 149 ASP A CA 1
ATOM 1168 C C . ASP A 1 149 ? 13.344 -19.859 -2.438 1 98.75 149 ASP A C 1
ATOM 1170 O O . ASP A 1 149 ? 13.078 -20.734 -1.599 1 98.75 149 ASP A O 1
ATOM 1174 N N . ALA A 1 150 ? 13.102 -18.609 -2.246 1 98.88 150 ALA A N 1
ATOM 1175 C CA . ALA A 1 150 ? 12.562 -18.109 -0.984 1 98.88 150 ALA A CA 1
ATOM 1176 C C . ALA A 1 150 ? 11.172 -18.672 -0.725 1 98.88 150 ALA A C 1
ATOM 1178 O O . ALA A 1 150 ? 10.859 -19.094 0.39 1 98.88 150 ALA A O 1
ATOM 1179 N N . VAL A 1 151 ? 10.32 -18.656 -1.745 1 98.88 151 VAL A N 1
ATOM 1180 C CA . VAL A 1 151 ? 8.945 -19.141 -1.601 1 98.88 151 VAL A CA 1
ATOM 1181 C C . VAL A 1 151 ? 8.961 -20.641 -1.321 1 98.88 151 VAL A C 1
ATOM 1183 O O . VAL A 1 151 ? 8.266 -21.109 -0.417 1 98.88 151 VAL A O 1
ATOM 1186 N N . ARG A 1 152 ? 9.758 -21.344 -2.08 1 98.44 152 ARG A N 1
ATOM 1187 C CA . ARG A 1 152 ? 9.852 -22.781 -1.898 1 98.44 152 ARG A CA 1
ATOM 1188 C C . ARG A 1 152 ? 10.297 -23.125 -0.484 1 98.44 152 ARG A C 1
ATOM 1190 O O . ARG A 1 152 ? 9.719 -24 0.163 1 98.44 152 ARG A O 1
ATOM 1197 N N . GLU A 1 153 ? 11.352 -22.469 -0.037 1 98.38 153 GLU A N 1
ATOM 1198 C CA . GLU A 1 153 ? 11.875 -22.703 1.303 1 98.38 153 GLU A CA 1
ATOM 1199 C C . GLU A 1 153 ? 10.82 -22.438 2.369 1 98.38 153 GLU A C 1
ATOM 1201 O O . GLU A 1 153 ? 10.656 -23.234 3.301 1 98.38 153 GLU A O 1
ATOM 1206 N N . ARG A 1 154 ? 10.102 -21.359 2.252 1 98.69 154 ARG A N 1
ATOM 1207 C CA . ARG A 1 154 ? 9.07 -21.016 3.227 1 98.69 154 ARG A CA 1
ATOM 1208 C C . ARG A 1 154 ? 7.93 -22.031 3.205 1 98.69 154 ARG A C 1
ATOM 1210 O O . ARG A 1 154 ? 7.402 -22.391 4.254 1 98.69 154 ARG A O 1
ATOM 1217 N N . LEU A 1 155 ? 7.551 -22.438 2.027 1 98.56 155 LEU A N 1
ATOM 1218 C CA . LEU A 1 155 ? 6.473 -23.406 1.895 1 98.56 155 LEU A CA 1
ATOM 1219 C C . LEU A 1 155 ? 6.855 -24.734 2.543 1 98.56 155 LEU A C 1
ATOM 1221 O O . LEU A 1 155 ? 6.035 -25.359 3.223 1 98.56 155 LEU A O 1
ATOM 1225 N N . LYS A 1 156 ? 8.062 -25.172 2.332 1 97.38 156 LYS A N 1
ATOM 1226 C CA . LYS A 1 156 ? 8.516 -26.422 2.934 1 97.38 156 LYS A CA 1
ATOM 1227 C C . LYS A 1 156 ? 8.453 -26.344 4.457 1 97.38 156 LYS A C 1
ATOM 1229 O O . LYS A 1 156 ? 8.078 -27.312 5.113 1 97.38 156 LYS A O 1
ATOM 1234 N N . GLN A 1 157 ? 8.82 -25.234 4.945 1 97.56 157 GLN A N 1
ATOM 1235 C CA . GLN A 1 157 ? 8.742 -25.031 6.387 1 97.56 157 GLN A CA 1
ATOM 1236 C C . GLN A 1 157 ? 7.301 -25.094 6.875 1 97.56 157 GLN A C 1
ATOM 1238 O O . GLN A 1 157 ? 7.012 -25.719 7.895 1 97.56 157 GLN A O 1
ATOM 1243 N N . LEU A 1 158 ? 6.383 -24.484 6.137 1 97.44 158 LEU A N 1
ATOM 1244 C CA . LEU A 1 158 ? 4.98 -24.406 6.531 1 97.44 158 LEU A CA 1
ATOM 1245 C C . LEU A 1 158 ? 4.309 -25.766 6.434 1 97.44 158 LEU A C 1
ATOM 1247 O O . LEU A 1 158 ? 3.453 -26.109 7.254 1 97.44 158 LEU A O 1
ATOM 1251 N N . ILE A 1 159 ? 4.703 -26.516 5.426 1 95.75 159 ILE A N 1
ATOM 1252 C CA . ILE A 1 159 ? 4.105 -27.828 5.203 1 95.75 159 ILE A CA 1
ATOM 1253 C C . ILE A 1 159 ? 4.582 -28.797 6.281 1 95.75 159 ILE A C 1
ATOM 1255 O O . ILE A 1 159 ? 3.82 -29.656 6.723 1 95.75 159 ILE A O 1
ATOM 1259 N N . ALA A 1 160 ? 5.766 -28.656 6.77 1 92.94 160 ALA A N 1
ATOM 1260 C CA . ALA A 1 160 ? 6.352 -29.531 7.773 1 92.94 160 ALA A CA 1
ATOM 1261 C C . ALA A 1 160 ? 5.785 -29.234 9.164 1 92.94 160 ALA A C 1
ATOM 1263 O O . ALA A 1 160 ? 5.836 -30.078 10.055 1 92.94 160 ALA A O 1
ATOM 1264 N N . GLU A 1 161 ? 5.352 -28.094 9.508 1 86.44 161 GLU A N 1
ATOM 1265 C CA . GLU A 1 161 ? 4.773 -27.719 10.797 1 86.44 161 GLU A CA 1
ATOM 1266 C C . GLU A 1 161 ? 3.414 -28.391 11 1 86.44 161 GLU A C 1
ATOM 1268 O O . GLU A 1 161 ? 3.092 -28.828 12.102 1 86.44 161 GLU A O 1
ATOM 1273 N N . MET B 1 1 ? -3.33 25.375 24.281 1 82.69 1 MET B N 1
ATOM 1274 C CA . MET B 1 1 ? -2.189 25.344 23.375 1 82.69 1 MET B CA 1
ATOM 1275 C C . MET B 1 1 ? -2.555 24.641 22.078 1 82.69 1 MET B C 1
ATOM 1277 O O . MET B 1 1 ? -3.25 23.625 22.094 1 82.69 1 MET B O 1
ATOM 1281 N N . GLY B 1 2 ? -2.354 25.344 20.891 1 94.56 2 GLY B N 1
ATOM 1282 C CA . GLY B 1 2 ? -2.781 24.938 19.562 1 94.56 2 GLY B CA 1
ATOM 1283 C C . GLY B 1 2 ? -1.93 23.828 18.969 1 94.56 2 GLY B C 1
ATOM 1284 O O . GLY B 1 2 ? -1.213 23.141 19.703 1 94.56 2 GLY B O 1
ATOM 1285 N N . ALA B 1 3 ? -2.111 23.578 17.797 1 97.88 3 ALA B N 1
ATOM 1286 C CA . ALA B 1 3 ? -1.439 22.469 17.125 1 97.88 3 ALA B CA 1
ATOM 1287 C C . ALA B 1 3 ? 0.05 22.75 16.953 1 97.88 3 ALA B C 1
ATOM 1289 O O . ALA B 1 3 ? 0.444 23.891 16.672 1 97.88 3 ALA B O 1
ATOM 1290 N N . ALA B 1 4 ? 0.878 21.797 17.188 1 98.25 4 ALA B N 1
ATOM 1291 C CA . ALA B 1 4 ? 2.289 21.812 16.812 1 98.25 4 ALA B CA 1
ATOM 1292 C C . ALA B 1 4 ? 2.523 21.062 15.508 1 98.25 4 ALA B C 1
ATOM 1294 O O . ALA B 1 4 ? 2.119 19.906 15.359 1 98.25 4 ALA B O 1
ATOM 1295 N N . VAL B 1 5 ? 3.184 21.75 14.594 1 98.06 5 VAL B N 1
ATOM 1296 C CA . VAL B 1 5 ? 3.498 21.125 13.32 1 98.06 5 VAL B CA 1
ATOM 1297 C C . VAL B 1 5 ? 4.965 20.703 13.297 1 98.06 5 VAL B C 1
ATOM 1299 O O . VAL B 1 5 ? 5.855 21.531 13.523 1 98.06 5 VAL B O 1
ATOM 1302 N N . ILE B 1 6 ? 5.219 19.453 13.109 1 98.12 6 ILE B N 1
ATOM 1303 C CA . ILE B 1 6 ? 6.566 18.906 12.969 1 98.12 6 ILE B CA 1
ATOM 1304 C C . ILE B 1 6 ? 6.84 18.594 11.5 1 98.12 6 ILE B C 1
ATOM 1306 O O . ILE B 1 6 ? 6.266 17.656 10.938 1 98.12 6 ILE B O 1
ATOM 1310 N N . TRP B 1 7 ? 7.742 19.312 10.898 1 97.44 7 TRP B N 1
ATOM 1311 C CA . TRP B 1 7 ? 8.117 19.125 9.5 1 97.44 7 TRP B CA 1
ATOM 1312 C C . TRP B 1 7 ? 9.273 18.141 9.375 1 97.44 7 TRP B C 1
ATOM 1314 O O . TRP B 1 7 ? 10.219 18.172 10.172 1 97.44 7 TRP B O 1
ATOM 1324 N N . ALA B 1 8 ? 9.148 17.344 8.336 1 97.06 8 ALA B N 1
ATOM 1325 C CA . ALA B 1 8 ? 10.273 16.469 8.055 1 97.06 8 ALA B CA 1
ATOM 1326 C C . ALA B 1 8 ? 11.539 17.266 7.742 1 97.06 8 ALA B C 1
ATOM 1328 O O . ALA B 1 8 ? 11.477 18.297 7.062 1 97.06 8 ALA B O 1
ATOM 1329 N N . PRO B 1 9 ? 12.625 16.828 8.195 1 97.44 9 PRO B N 1
ATOM 1330 C CA . PRO B 1 9 ? 12.914 15.609 8.961 1 97.44 9 PRO B CA 1
ATOM 1331 C C . PRO B 1 9 ? 12.961 15.859 10.469 1 97.44 9 PRO B C 1
ATOM 1333 O O . PRO B 1 9 ? 13.594 15.102 11.203 1 97.44 9 PRO B O 1
ATOM 1336 N N . GLY B 1 10 ? 12.297 16.938 10.961 1 97.19 10 GLY B N 1
ATOM 1337 C CA . GLY B 1 10 ? 12.242 17.219 12.383 1 97.19 10 GLY B CA 1
ATOM 1338 C C . GLY B 1 10 ? 11.5 16.172 13.18 1 97.19 10 GLY B C 1
ATOM 1339 O O . GLY B 1 10 ? 10.609 15.5 12.656 1 97.19 10 GLY B O 1
ATOM 1340 N N . ARG B 1 11 ? 11.891 16.031 14.461 1 96.19 11 ARG B N 1
ATOM 1341 C CA . ARG B 1 11 ? 11.203 15.117 15.375 1 96.19 11 ARG B CA 1
ATOM 1342 C C . ARG B 1 11 ? 10.602 15.867 16.547 1 96.19 11 ARG B C 1
ATOM 1344 O O . ARG B 1 11 ? 11.125 16.906 16.969 1 96.19 11 ARG B O 1
ATOM 1351 N N . PRO B 1 12 ? 9.516 15.344 17.047 1 95 12 PRO B N 1
ATOM 1352 C CA . PRO B 1 12 ? 8.844 16.062 18.141 1 95 12 PRO B CA 1
ATOM 1353 C C . PRO B 1 12 ? 9.648 16.047 19.438 1 95 12 PRO B C 1
ATOM 1355 O O . PRO B 1 12 ? 10.305 15.047 19.734 1 95 12 PRO B O 1
ATOM 1358 N N . ALA B 1 13 ? 9.523 17.109 20.172 1 95.06 13 ALA B N 1
ATOM 1359 C CA . ALA B 1 13 ? 10.031 17.125 21.531 1 95.06 13 ALA B CA 1
ATOM 1360 C C . ALA B 1 13 ? 9.234 16.172 22.422 1 95.06 13 ALA B C 1
ATOM 1362 O O . ALA B 1 13 ? 8.07 15.883 22.156 1 95.06 13 ALA B O 1
ATOM 1363 N N . SER B 1 14 ? 9.836 15.789 23.453 1 93.19 14 SER B N 1
ATOM 1364 C CA . SER B 1 14 ? 9.258 14.773 24.328 1 93.19 14 SER B CA 1
ATOM 1365 C C . SER B 1 14 ? 7.988 15.281 25 1 93.19 14 SER B C 1
ATOM 1367 O O . SER B 1 14 ? 7.098 14.492 25.328 1 93.19 14 SER B O 1
ATOM 1369 N N . ASP B 1 15 ? 7.883 16.562 25.234 1 92.38 15 ASP B N 1
ATOM 1370 C CA . ASP B 1 15 ? 6.727 17.109 25.938 1 92.38 15 ASP B CA 1
ATOM 1371 C C . ASP B 1 15 ? 5.473 17.016 25.078 1 92.38 15 ASP B C 1
ATOM 1373 O O . ASP B 1 15 ? 4.355 17.188 25.578 1 92.38 15 ASP B O 1
ATOM 1377 N N . LEU B 1 16 ? 5.695 16.672 23.781 1 94.69 16 LEU B N 1
ATOM 1378 C CA . LEU B 1 16 ? 4.562 16.562 22.875 1 94.69 16 LEU B CA 1
ATOM 1379 C C . LEU B 1 16 ? 4.043 15.133 22.812 1 94.69 16 LEU B C 1
ATOM 1381 O O . LEU B 1 16 ? 3.006 14.875 22.188 1 94.69 16 LEU B O 1
ATOM 1385 N N . ASP B 1 17 ? 4.656 14.211 23.469 1 92.5 17 ASP B N 1
ATOM 1386 C CA . ASP B 1 17 ? 4.363 12.789 23.344 1 92.5 17 ASP B CA 1
ATOM 1387 C C . ASP B 1 17 ? 2.973 12.469 23.891 1 92.5 17 ASP B C 1
ATOM 1389 O O . ASP B 1 17 ? 2.363 11.469 23.5 1 92.5 17 ASP B O 1
ATOM 1393 N N . SER B 1 18 ? 2.451 13.32 24.734 1 94.12 18 SER B N 1
ATOM 1394 C CA . SER B 1 18 ? 1.163 13.039 25.359 1 94.12 18 SER B CA 1
ATOM 1395 C C . SER B 1 18 ? 0.009 13.516 24.484 1 94.12 18 SER B C 1
ATOM 1397 O O . SER B 1 18 ? -1.146 13.148 24.719 1 94.12 18 SER B O 1
ATOM 1399 N N . ARG B 1 19 ? 0.317 14.312 23.484 1 97.31 19 ARG B N 1
ATOM 1400 C CA . ARG B 1 19 ? -0.73 14.859 22.625 1 97.31 19 ARG B CA 1
ATOM 1401 C C . ARG B 1 19 ? -1.114 13.867 21.531 1 97.31 19 ARG B C 1
ATOM 1403 O O . ARG B 1 19 ? -0.272 13.102 21.047 1 97.31 19 ARG B O 1
ATOM 1410 N N . LYS B 1 20 ? -2.402 13.914 21.203 1 98.5 20 LYS B N 1
ATOM 1411 C CA . LYS B 1 20 ? -2.822 13.148 20.031 1 98.5 20 LYS B CA 1
ATOM 1412 C C . LYS B 1 20 ? -2.182 13.695 18.75 1 98.5 20 LYS B C 1
ATOM 1414 O O . LYS B 1 20 ? -1.893 14.891 18.656 1 98.5 20 LYS B O 1
ATOM 1419 N N . SER B 1 21 ? -1.965 12.789 17.828 1 98.75 21 SER B N 1
ATOM 1420 C CA . SER B 1 21 ? -1.17 13.188 16.672 1 98.75 21 SER B CA 1
ATOM 1421 C C . SER B 1 21 ? -1.766 12.641 15.375 1 98.75 21 SER B C 1
ATOM 1423 O O . SER B 1 21 ? -2.477 11.633 15.383 1 98.75 21 SER B O 1
ATOM 1425 N N . ILE B 1 22 ? -1.482 13.375 14.258 1 98.88 22 ILE B N 1
ATOM 1426 C CA . ILE B 1 22 ? -1.88 12.922 12.93 1 98.88 22 ILE B CA 1
ATOM 1427 C C . ILE B 1 22 ? -0.678 12.961 11.984 1 98.88 22 ILE B C 1
ATOM 1429 O O . ILE B 1 22 ? 0.191 13.828 12.117 1 98.88 22 ILE B O 1
ATOM 1433 N N . PHE B 1 23 ? -0.528 12.031 11.18 1 98.88 23 PHE B N 1
ATOM 1434 C CA . PHE B 1 23 ? 0.425 12.008 10.07 1 98.88 23 PHE B CA 1
ATOM 1435 C C . PHE B 1 23 ? -0.273 12.305 8.75 1 98.88 23 PHE B C 1
ATOM 1437 O O . PHE B 1 23 ? -1.352 11.773 8.484 1 98.88 23 PHE B O 1
ATOM 1444 N N . LEU B 1 24 ? 0.333 13.117 7.926 1 98.81 24 LEU B N 1
ATOM 1445 C CA . LEU B 1 24 ? -0.289 13.555 6.68 1 98.81 24 LEU B CA 1
ATOM 1446 C C . LEU B 1 24 ? 0.346 12.859 5.48 1 98.81 24 LEU B C 1
ATOM 1448 O O . LEU B 1 24 ? 1.274 13.391 4.867 1 98.81 24 LEU B O 1
ATOM 1452 N N . ALA B 1 25 ? -0.223 11.727 5.082 1 98.25 25 ALA B N 1
ATOM 1453 C CA . ALA B 1 25 ? 0.217 11 3.895 1 98.25 25 ALA B CA 1
ATOM 1454 C C . ALA B 1 25 ? -0.484 11.516 2.641 1 98.25 25 ALA B C 1
ATOM 1456 O O . ALA B 1 25 ? -1.697 11.734 2.646 1 98.25 25 ALA B O 1
ATOM 1457 N N . GLY B 1 26 ? 0.232 11.625 1.585 1 94.94 26 GLY B N 1
ATOM 1458 C CA . GLY B 1 26 ? -0.286 12.117 0.318 1 94.94 26 GLY B CA 1
ATOM 1459 C C . GLY B 1 26 ? 0.782 12.734 -0.564 1 94.94 26 GLY B C 1
ATOM 1460 O O . GLY B 1 26 ? 1.945 12.828 -0.168 1 94.94 26 GLY B O 1
ATOM 1461 N N . PRO B 1 27 ? 0.372 13.117 -1.711 1 92.31 27 PRO B N 1
ATOM 1462 C CA . PRO B 1 27 ? 1.367 13.625 -2.658 1 92.31 27 PRO B CA 1
ATOM 1463 C C . PRO B 1 27 ? 1.896 15.008 -2.277 1 92.31 27 PRO B C 1
ATOM 1465 O O . PRO B 1 27 ? 1.161 15.812 -1.703 1 92.31 27 PRO B O 1
ATOM 1468 N N . THR B 1 28 ? 3.096 15.203 -2.602 1 88 28 THR B N 1
ATOM 1469 C CA . THR B 1 28 ? 3.732 16.484 -2.322 1 88 28 THR B CA 1
ATOM 1470 C C . THR B 1 28 ? 3.982 17.25 -3.613 1 88 28 THR B C 1
ATOM 1472 O O . THR B 1 28 ? 4.312 18.438 -3.578 1 88 28 THR B O 1
ATOM 1475 N N . ASN B 1 29 ? 3.707 16.547 -4.699 1 83.75 29 ASN B N 1
ATOM 1476 C CA . ASN B 1 29 ? 3.885 17.219 -5.98 1 83.75 29 ASN B CA 1
ATOM 1477 C C . ASN B 1 29 ? 2.871 18.328 -6.172 1 83.75 29 ASN B C 1
ATOM 1479 O O . ASN B 1 29 ? 1.735 18.234 -5.703 1 83.75 29 ASN B O 1
ATOM 1483 N N . PRO B 1 30 ? 3.35 19.328 -6.934 1 83.81 30 PRO B N 1
ATOM 1484 C CA . PRO B 1 30 ? 2.391 20.375 -7.25 1 83.81 30 PRO B CA 1
ATOM 1485 C C . PRO B 1 30 ? 1.196 19.875 -8.055 1 83.81 30 PRO B C 1
ATOM 1487 O O . PRO B 1 30 ? 1.361 19.047 -8.961 1 83.81 30 PRO B O 1
ATOM 1490 N N . THR B 1 31 ? 0.023 20.281 -7.703 1 87.25 31 THR B N 1
ATOM 1491 C CA . THR B 1 31 ? -1.204 19.875 -8.375 1 87.25 31 THR B CA 1
ATOM 1492 C C . THR B 1 31 ? -1.833 21.047 -9.125 1 87.25 31 THR B C 1
ATOM 1494 O O . THR B 1 31 ? -2.764 20.859 -9.906 1 87.25 31 THR B O 1
ATOM 1497 N N . GLY B 1 32 ? -1.282 22.219 -8.969 1 86.62 32 GLY B N 1
ATOM 1498 C CA . GLY B 1 32 ? -1.891 23.422 -9.492 1 86.62 32 GLY B CA 1
ATOM 1499 C C . GLY B 1 32 ? -2.939 24.016 -8.57 1 86.62 32 GLY B C 1
ATOM 1500 O O . GLY B 1 32 ? -3.521 25.062 -8.875 1 86.62 32 GLY B O 1
ATOM 1501 N N . GLU B 1 33 ? -3.275 23.359 -7.48 1 89.12 33 GLU B N 1
ATOM 1502 C CA . GLU B 1 33 ? -4.207 23.797 -6.445 1 89.12 33 GLU B CA 1
ATOM 1503 C C . GLU B 1 33 ? -3.486 24.047 -5.129 1 89.12 33 GLU B C 1
ATOM 1505 O O . GLU B 1 33 ? -2.307 23.719 -4.984 1 89.12 33 GLU B O 1
ATOM 1510 N N . ALA B 1 34 ? -4.254 24.734 -4.238 1 90.5 34 ALA B N 1
ATOM 1511 C CA . ALA B 1 34 ? -3.703 24.938 -2.902 1 90.5 34 ALA B CA 1
ATOM 1512 C C . ALA B 1 34 ? -3.311 23.625 -2.25 1 90.5 34 ALA B C 1
ATOM 1514 O O . ALA B 1 34 ? -3.945 22.594 -2.49 1 90.5 34 ALA B O 1
ATOM 1515 N N . ASP B 1 35 ? -2.248 23.703 -1.474 1 93.5 35 ASP B N 1
ATOM 1516 C CA . ASP B 1 35 ? -1.771 22.516 -0.788 1 93.5 35 ASP B CA 1
ATOM 1517 C C . ASP B 1 35 ? -2.773 22.047 0.264 1 93.5 35 ASP B C 1
ATOM 1519 O O . ASP B 1 35 ? -3.059 22.766 1.222 1 93.5 35 ASP B O 1
ATOM 1523 N N . TRP B 1 36 ? -3.275 20.859 0.106 1 96 36 TRP B N 1
ATOM 1524 C CA . TRP B 1 36 ? -4.297 20.297 0.985 1 96 36 TRP B CA 1
ATOM 1525 C C . TRP B 1 36 ? -3.803 20.234 2.426 1 96 36 TRP B C 1
ATOM 1527 O O . TRP B 1 36 ? -4.594 20.359 3.365 1 96 36 TRP B O 1
ATOM 1537 N N . ARG B 1 37 ? -2.531 20.031 2.65 1 97.38 37 ARG B N 1
ATOM 1538 C CA . ARG B 1 37 ? -1.979 19.938 3.998 1 97.38 37 ARG B CA 1
ATOM 1539 C C . ARG B 1 37 ? -2.115 21.266 4.734 1 97.38 37 ARG B C 1
ATOM 1541 O O . ARG B 1 37 ? -2.369 21.297 5.941 1 97.38 37 ARG B O 1
ATOM 1548 N N . GLU B 1 38 ? -1.898 22.312 3.949 1 95.69 38 GLU B N 1
ATOM 1549 C CA . GLU B 1 38 ? -2.031 23.641 4.551 1 95.69 38 GLU B CA 1
ATOM 1550 C C . GLU B 1 38 ? -3.471 23.906 4.98 1 95.69 38 GLU B C 1
ATOM 1552 O O . GLU B 1 38 ? -3.711 24.422 6.078 1 95.69 38 GLU B O 1
ATOM 1557 N N . SER B 1 39 ? -4.375 23.578 4.105 1 96.38 39 SER B N 1
ATOM 1558 C CA . SER B 1 39 ? -5.785 23.781 4.426 1 96.38 39 SER B CA 1
ATOM 1559 C C . SER B 1 39 ? -6.211 22.938 5.613 1 96.38 39 SER B C 1
ATOM 1561 O O . SER B 1 39 ? -6.93 23.406 6.5 1 96.38 39 SER B O 1
ATOM 1563 N N . LEU B 1 40 ? -5.797 21.688 5.66 1 98.31 40 LEU B N 1
ATOM 1564 C CA . LEU B 1 40 ? -6.141 20.812 6.773 1 98.31 40 LEU B CA 1
ATOM 1565 C C . LEU B 1 40 ? -5.516 21.312 8.07 1 98.31 40 LEU B C 1
ATOM 1567 O O . LEU B 1 40 ? -6.184 21.359 9.109 1 98.31 40 LEU B O 1
ATOM 1571 N N . THR B 1 41 ? -4.27 21.703 7.996 1 98.38 41 THR B N 1
ATOM 1572 C CA . THR B 1 41 ? -3.566 22.203 9.172 1 98.38 41 THR B CA 1
ATOM 1573 C C . THR B 1 41 ? -4.273 23.438 9.734 1 98.38 41 THR B C 1
ATOM 1575 O O . THR B 1 41 ? -4.469 23.547 10.945 1 98.38 41 THR B O 1
ATOM 1578 N N . ALA B 1 42 ? -4.676 24.312 8.828 1 97.88 42 ALA B N 1
ATOM 1579 C CA . ALA B 1 42 ? -5.391 25.516 9.25 1 97.88 42 ALA B CA 1
ATOM 1580 C C . ALA B 1 42 ? -6.695 25.156 9.961 1 97.88 42 ALA B C 1
ATOM 1582 O O . ALA B 1 42 ? -7.055 25.781 10.961 1 97.88 42 ALA B O 1
ATOM 1583 N N . ALA B 1 43 ? -7.34 24.172 9.508 1 98 43 ALA B N 1
ATOM 1584 C CA . ALA B 1 43 ? -8.625 23.75 10.07 1 98 43 ALA B CA 1
ATOM 1585 C C . ALA B 1 43 ? -8.445 23.141 11.461 1 98 43 ALA B C 1
ATOM 1587 O O . ALA B 1 43 ? -9.391 23.094 12.242 1 98 43 ALA B O 1
ATOM 1588 N N . LEU B 1 44 ? -7.223 22.719 11.797 1 98.5 44 LEU B N 1
ATOM 1589 C CA . LEU B 1 44 ? -6.984 21.984 13.031 1 98.5 44 LEU B CA 1
ATOM 1590 C C . LEU B 1 44 ? -6.137 22.812 14 1 98.5 44 LEU B C 1
ATOM 1592 O O . LEU B 1 44 ? -5.812 22.359 15.094 1 98.5 44 LEU B O 1
ATOM 1596 N N . ILE B 1 45 ? -5.832 24.016 13.672 1 97.88 45 ILE B N 1
ATOM 1597 C CA . ILE B 1 45 ? -4.746 24.797 14.258 1 97.88 45 ILE B CA 1
ATOM 1598 C C . ILE B 1 45 ? -5.055 25.078 15.727 1 97.88 45 ILE B C 1
ATOM 1600 O O . ILE B 1 45 ? -4.141 25.234 16.547 1 97.88 45 ILE B O 1
ATOM 1604 N N . GLU B 1 46 ? -6.273 25.016 16.188 1 97.38 46 GLU B N 1
ATOM 1605 C CA . GLU B 1 46 ? -6.641 25.391 17.547 1 97.38 46 GLU B CA 1
ATOM 1606 C C . GLU B 1 46 ? -6.66 24.172 18.469 1 97.38 46 GLU B C 1
ATOM 1608 O O . GLU B 1 46 ? -6.75 24.312 19.688 1 97.38 46 GLU B O 1
ATOM 1613 N N . LEU B 1 47 ? -6.645 23 17.906 1 98 47 LEU B N 1
ATOM 1614 C CA . LEU B 1 47 ? -6.652 21.781 18.703 1 98 47 LEU B CA 1
ATOM 1615 C C . LEU B 1 47 ? -5.27 21.5 19.281 1 98 47 LEU B C 1
ATOM 1617 O O . LEU B 1 47 ? -4.254 21.734 18.609 1 98 47 LEU B O 1
ATOM 1621 N N . PRO B 1 48 ? -5.191 21 20.516 1 97.44 48 PRO B N 1
ATOM 1622 C CA . PRO B 1 48 ? -3.912 20.672 21.156 1 97.44 48 PRO B CA 1
ATOM 1623 C C . PRO B 1 48 ? -3.33 19.344 20.656 1 97.44 48 PRO B C 1
ATOM 1625 O O . PRO B 1 48 ? -3.209 18.391 21.422 1 97.44 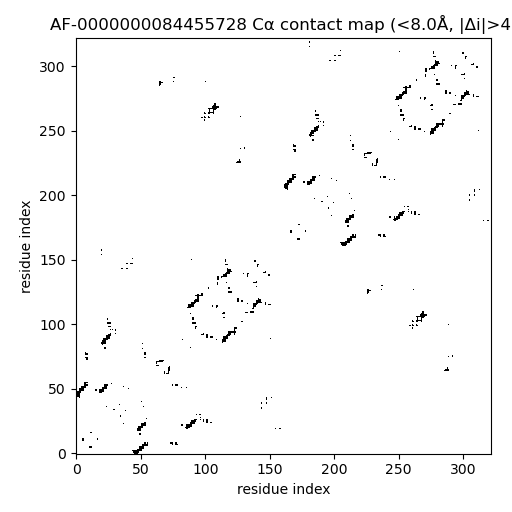48 PRO B O 1
ATOM 1628 N N . ILE B 1 49 ? -2.943 19.312 19.391 1 98.62 49 ILE B N 1
ATOM 1629 C CA . ILE B 1 49 ? -2.484 18.078 18.75 1 98.62 49 ILE B CA 1
ATOM 1630 C C . ILE B 1 49 ? -1.117 18.312 18.109 1 98.62 49 ILE B C 1
ATOM 1632 O O . ILE B 1 49 ? -0.608 19.438 18.109 1 98.62 49 ILE B O 1
ATOM 1636 N N . VAL B 1 50 ? -0.521 17.203 17.672 1 98.75 50 VAL B N 1
ATOM 1637 C CA . VAL B 1 50 ? 0.701 17.25 16.875 1 98.75 50 VAL B CA 1
ATOM 1638 C C . VAL B 1 50 ? 0.4 16.828 15.438 1 98.75 50 VAL B C 1
ATOM 1640 O O . VAL B 1 50 ? -0.294 15.828 15.219 1 98.75 50 VAL B O 1
ATOM 1643 N N . ILE B 1 51 ? 0.857 17.594 14.484 1 98.81 51 ILE B N 1
ATOM 1644 C CA . ILE B 1 51 ? 0.707 17.281 13.07 1 98.81 51 ILE B CA 1
ATOM 1645 C C . ILE B 1 51 ? 2.07 16.953 12.469 1 98.81 51 ILE B C 1
ATOM 1647 O O . ILE B 1 51 ? 2.967 17.797 12.445 1 98.81 51 ILE B O 1
ATOM 1651 N N . TYR B 1 52 ? 2.248 15.75 12.023 1 98.62 52 TYR B N 1
ATOM 1652 C CA . TYR B 1 52 ? 3.451 15.359 11.297 1 98.62 52 TYR B CA 1
ATOM 1653 C C . TYR B 1 52 ? 3.289 15.602 9.797 1 98.62 52 TYR B C 1
ATOM 1655 O O . TYR B 1 52 ? 2.521 14.914 9.133 1 98.62 52 TYR B O 1
ATOM 1663 N N . ASN B 1 53 ? 4 16.578 9.312 1 98.19 53 ASN B N 1
ATOM 1664 C CA . ASN B 1 53 ? 3.979 16.953 7.898 1 98.19 53 ASN B CA 1
ATOM 1665 C C . ASN B 1 53 ? 5.242 16.484 7.176 1 98.19 53 ASN B C 1
ATOM 1667 O O . ASN B 1 53 ? 6.332 17 7.43 1 98.19 53 ASN B O 1
ATOM 1671 N N . PRO B 1 54 ? 5.105 15.57 6.258 1 97.81 54 PRO B N 1
ATOM 1672 C CA . PRO B 1 54 ? 6.289 14.977 5.629 1 97.81 54 PRO B CA 1
ATOM 1673 C C . PRO B 1 54 ? 6.863 15.852 4.516 1 97.81 54 PRO B C 1
ATOM 1675 O O . PRO B 1 54 ? 7.934 15.555 3.979 1 97.81 54 PRO B O 1
ATOM 1678 N N . LYS B 1 55 ? 6.199 16.875 4.137 1 95.31 55 LYS B N 1
ATOM 1679 C CA . LYS B 1 55 ? 6.66 17.719 3.037 1 95.31 55 LYS B CA 1
ATOM 1680 C C . LYS B 1 55 ? 8 18.375 3.369 1 95.31 55 LYS B C 1
ATOM 1682 O O . LYS B 1 55 ? 8.172 18.938 4.453 1 95.31 55 LYS B O 1
ATOM 1687 N N . ARG B 1 56 ? 8.875 18.141 2.41 1 92.62 56 ARG B N 1
ATOM 1688 C CA . ARG B 1 56 ? 10.164 18.812 2.49 1 92.62 56 ARG B CA 1
ATOM 1689 C C . ARG B 1 56 ? 10.32 19.844 1.38 1 92.62 56 ARG B C 1
ATOM 1691 O O . ARG B 1 56 ? 9.922 19.609 0.239 1 92.62 56 ARG B O 1
ATOM 1698 N N . THR B 1 57 ? 10.922 20.938 1.727 1 88.06 57 THR B N 1
ATOM 1699 C CA . THR B 1 57 ? 11.094 22 0.733 1 88.06 57 THR B CA 1
ATOM 1700 C C . THR B 1 57 ? 12.453 21.875 0.044 1 88.06 57 THR B C 1
ATOM 1702 O O . THR B 1 57 ? 12.68 22.5 -0.999 1 88.06 57 THR B O 1
ATOM 1705 N N . ASP B 1 58 ? 13.312 21.078 0.602 1 91.75 58 ASP B N 1
ATOM 1706 C CA . ASP B 1 58 ? 14.664 21 0.047 1 91.75 58 ASP B CA 1
ATOM 1707 C C . ASP B 1 58 ? 14.805 19.766 -0.85 1 91.75 58 ASP B C 1
ATOM 1709 O O . ASP B 1 58 ? 15.898 19.484 -1.353 1 91.75 58 ASP B O 1
ATOM 1713 N N . TRP B 1 59 ? 13.727 19.094 -1.083 1 89.12 59 TRP B N 1
ATOM 1714 C CA . TRP B 1 59 ? 13.789 17.953 -1.987 1 89.12 59 TRP B CA 1
ATOM 1715 C C . TRP B 1 59 ? 14.016 18.406 -3.426 1 89.12 59 TRP B C 1
ATOM 1717 O O . TRP B 1 59 ? 13.352 19.328 -3.904 1 89.12 59 TRP B O 1
ATOM 1727 N N . ASP B 1 60 ? 14.93 17.781 -4.098 1 90.12 60 ASP B N 1
ATOM 1728 C CA . ASP B 1 60 ? 15.117 18.125 -5.504 1 90.12 60 ASP B CA 1
ATOM 1729 C C . ASP B 1 60 ? 15.477 16.891 -6.328 1 90.12 60 ASP B C 1
ATOM 1731 O O . ASP B 1 60 ? 15.555 15.789 -5.793 1 90.12 60 ASP B O 1
ATOM 1735 N N . SER B 1 61 ? 15.609 17.109 -7.641 1 90.94 61 SER B N 1
ATOM 1736 C CA . SER B 1 61 ? 15.695 16.031 -8.617 1 90.94 61 SER B CA 1
ATOM 1737 C C . SER B 1 61 ? 17.031 15.297 -8.516 1 90.94 61 SER B C 1
ATOM 1739 O O . SER B 1 61 ? 17.203 14.242 -9.133 1 90.94 61 SER B O 1
ATOM 1741 N N . THR B 1 62 ? 17.906 15.742 -7.629 1 95.69 62 THR B N 1
ATOM 1742 C CA . THR B 1 62 ? 19.219 15.094 -7.508 1 95.69 62 THR B CA 1
ATOM 1743 C C . THR B 1 62 ? 19.141 13.922 -6.535 1 95.69 62 THR B C 1
ATOM 1745 O O . THR B 1 62 ? 20.078 13.117 -6.457 1 95.69 62 THR B O 1
ATOM 1748 N N . TRP B 1 63 ? 18.031 13.805 -5.816 1 96 63 TRP B N 1
ATOM 1749 C CA . TRP B 1 63 ? 17.938 12.727 -4.832 1 96 63 TRP B CA 1
ATOM 1750 C C . TRP B 1 63 ? 17.75 11.383 -5.516 1 96 63 TRP B C 1
ATOM 1752 O O . TRP B 1 63 ? 17 11.266 -6.488 1 96 63 TRP B O 1
ATOM 1762 N N . LYS B 1 64 ? 18.5 10.383 -4.984 1 96.94 64 LYS B N 1
ATOM 1763 C CA . LYS B 1 64 ? 18.281 9 -5.398 1 96.94 64 LYS B CA 1
ATOM 1764 C C . LYS B 1 64 ? 17.312 8.289 -4.453 1 96.94 64 LYS B C 1
ATOM 1766 O O . LYS B 1 64 ? 17.453 8.375 -3.232 1 96.94 64 LYS B O 1
ATOM 1771 N N . GLU B 1 65 ? 16.391 7.559 -4.965 1 96.38 65 GLU B N 1
ATOM 1772 C CA . GLU B 1 65 ? 15.336 6.918 -4.18 1 96.38 65 GLU B CA 1
ATOM 1773 C C . GLU B 1 65 ? 15.758 5.531 -3.715 1 96.38 65 GLU B C 1
ATOM 1775 O O . GLU B 1 65 ? 15.055 4.547 -3.957 1 96.38 65 GLU B O 1
ATOM 1780 N N . ASP B 1 66 ? 16.922 5.551 -3.111 1 96.5 66 ASP B N 1
ATOM 1781 C CA . ASP B 1 66 ? 17.422 4.34 -2.467 1 96.5 66 ASP B CA 1
ATOM 1782 C C . ASP B 1 66 ? 18.391 4.68 -1.328 1 96.5 66 ASP B C 1
ATOM 1784 O O . ASP B 1 66 ? 18.656 5.852 -1.071 1 96.5 66 ASP B O 1
ATOM 1788 N N . PHE B 1 67 ? 18.953 3.652 -0.662 1 97.25 67 PHE B N 1
ATOM 1789 C CA . PHE B 1 67 ? 19.672 3.84 0.596 1 97.25 67 PHE B CA 1
ATOM 1790 C C . PHE B 1 67 ? 21.062 4.387 0.348 1 97.25 67 PHE B C 1
ATOM 1792 O O . PHE B 1 67 ? 21.781 4.75 1.291 1 97.25 67 PHE B O 1
ATOM 1799 N N . SER B 1 68 ? 21.469 4.496 -0.942 1 97.62 68 SER B N 1
ATOM 1800 C CA . SER B 1 68 ? 22.75 5.129 -1.228 1 97.62 68 SER B CA 1
ATOM 1801 C C . SER B 1 68 ? 22.688 6.637 -1.013 1 97.62 68 SER B C 1
ATOM 1803 O O . SER B 1 68 ? 23.719 7.301 -0.914 1 97.62 68 SER B O 1
ATOM 1805 N N . ASP B 1 69 ? 21.531 7.227 -1.017 1 98.31 69 ASP B N 1
ATOM 1806 C CA . ASP B 1 69 ? 21.312 8.641 -0.735 1 98.31 69 ASP B CA 1
ATOM 1807 C C . ASP B 1 69 ? 20.766 8.844 0.678 1 98.31 69 ASP B C 1
ATOM 1809 O O . ASP B 1 69 ? 19.594 8.562 0.948 1 98.31 69 ASP B O 1
ATOM 1813 N N . SER B 1 70 ? 21.547 9.391 1.535 1 97.69 70 SER B N 1
ATOM 1814 C CA . SER B 1 70 ? 21.188 9.508 2.947 1 97.69 70 SER B CA 1
ATOM 1815 C C . SER B 1 70 ? 20.031 10.469 3.156 1 97.69 70 SER B C 1
ATOM 1817 O O . SER B 1 70 ? 19.266 10.344 4.121 1 97.69 70 SER B O 1
ATOM 1819 N N . ARG B 1 71 ? 19.891 11.438 2.273 1 97.81 71 ARG B N 1
ATOM 1820 C CA . ARG B 1 71 ? 18.781 12.367 2.396 1 97.81 71 ARG B CA 1
ATOM 1821 C C . ARG B 1 71 ? 17.453 11.648 2.182 1 97.81 71 ARG B C 1
ATOM 1823 O O . ARG B 1 71 ? 16.5 11.836 2.951 1 97.81 71 ARG B O 1
ATOM 1830 N N . TRP B 1 72 ? 17.406 10.852 1.177 1 97.69 72 TRP B N 1
ATOM 1831 C CA . TRP B 1 72 ? 16.234 10.039 0.89 1 97.69 72 TRP B CA 1
ATOM 1832 C C . TRP B 1 72 ? 15.961 9.047 2.016 1 97.69 72 TRP B C 1
ATOM 1834 O O . TRP B 1 72 ? 14.828 8.922 2.484 1 97.69 72 TRP B O 1
ATOM 1844 N N . ALA B 1 73 ? 17 8.344 2.453 1 98.12 73 ALA B N 1
ATOM 1845 C CA . ALA B 1 73 ? 16.875 7.359 3.521 1 98.12 73 ALA B CA 1
ATOM 1846 C C . ALA B 1 73 ? 16.297 7.996 4.785 1 98.12 73 ALA B C 1
ATOM 1848 O O . ALA B 1 73 ? 15.422 7.422 5.438 1 98.12 73 ALA B O 1
ATOM 1849 N N . GLU B 1 74 ? 16.766 9.172 5.105 1 98 74 GLU B N 1
ATOM 1850 C CA . GLU B 1 74 ? 16.266 9.898 6.262 1 98 74 GLU B CA 1
ATOM 1851 C C . GLU B 1 74 ? 14.773 10.219 6.113 1 98 74 GLU B C 1
ATOM 1853 O O . GLU B 1 74 ? 14 10.078 7.062 1 98 74 GLU B O 1
ATOM 1858 N N . GLN B 1 75 ? 14.43 10.641 4.891 1 97.88 75 GLN B N 1
ATOM 1859 C CA . GLN B 1 75 ? 13.039 10.992 4.633 1 97.88 75 GLN B CA 1
ATOM 1860 C C . GLN B 1 75 ? 12.125 9.781 4.801 1 97.88 75 GLN B C 1
ATOM 1862 O O . GLN B 1 75 ? 11.094 9.859 5.473 1 97.88 75 GLN B O 1
ATOM 1867 N N . VAL B 1 76 ? 12.492 8.648 4.219 1 98.06 76 VAL B N 1
ATOM 1868 C CA . VAL B 1 76 ? 11.672 7.445 4.254 1 98.06 76 VAL B CA 1
ATOM 1869 C C . VAL B 1 76 ? 11.57 6.934 5.691 1 98.06 76 VAL B C 1
ATOM 1871 O O . VAL B 1 76 ? 10.492 6.543 6.141 1 98.06 76 VAL B O 1
ATOM 1874 N N . GLU B 1 77 ? 12.664 6.992 6.406 1 97.81 77 GLU B N 1
ATOM 1875 C CA . GLU B 1 77 ? 12.656 6.555 7.797 1 97.81 77 GLU B CA 1
ATOM 1876 C C . GLU B 1 77 ? 11.766 7.457 8.656 1 97.81 77 GLU B C 1
ATOM 1878 O O . GLU B 1 77 ? 11.008 6.973 9.492 1 97.81 77 GLU B O 1
ATOM 1883 N N . TRP B 1 78 ? 11.938 8.734 8.477 1 98.44 78 TRP B N 1
ATOM 1884 C CA . TRP B 1 78 ? 11.094 9.695 9.188 1 98.44 78 TRP B CA 1
ATOM 1885 C C . TRP B 1 78 ? 9.617 9.398 8.938 1 98.44 78 TRP B C 1
ATOM 1887 O O . TRP B 1 78 ? 8.82 9.336 9.883 1 98.44 78 TRP B O 1
ATOM 1897 N N . GLU B 1 79 ? 9.289 9.172 7.684 1 98.56 79 GLU B N 1
ATOM 1898 C CA . GLU B 1 79 ? 7.902 8.914 7.32 1 98.56 79 GLU B CA 1
ATOM 1899 C C . GLU B 1 79 ? 7.379 7.652 7.992 1 98.56 79 GLU B C 1
ATOM 1901 O O . GLU B 1 79 ? 6.285 7.648 8.555 1 98.56 79 GLU B O 1
ATOM 1906 N N . LEU B 1 80 ? 8.141 6.633 7.898 1 98.56 80 LEU B N 1
ATOM 1907 C CA . LEU B 1 80 ? 7.715 5.371 8.492 1 98.56 80 LEU B CA 1
ATOM 1908 C C . LEU B 1 80 ? 7.582 5.504 10.008 1 98.56 80 LEU B C 1
ATOM 1910 O O . LEU B 1 80 ? 6.609 5.027 10.594 1 98.56 80 LEU B O 1
ATOM 1914 N N . ASP B 1 81 ? 8.492 6.215 10.695 1 98.44 81 ASP B N 1
ATOM 1915 C CA . ASP B 1 81 ? 8.453 6.426 12.141 1 98.44 81 ASP B CA 1
ATOM 1916 C C . ASP B 1 81 ? 7.207 7.219 12.539 1 98.44 81 ASP B C 1
ATOM 1918 O O . ASP B 1 81 ? 6.48 6.82 13.453 1 98.44 81 ASP B O 1
ATOM 1922 N N . MET B 1 82 ? 6.98 8.289 11.844 1 98.44 82 MET B N 1
ATOM 1923 C CA . MET B 1 82 ? 5.895 9.188 12.234 1 98.44 82 MET B CA 1
ATOM 1924 C C . MET B 1 82 ? 4.539 8.57 11.906 1 98.44 82 MET B C 1
ATOM 1926 O O . MET B 1 82 ? 3.568 8.781 12.641 1 98.44 82 MET B O 1
ATOM 1930 N N . GLN B 1 83 ? 4.5 7.867 10.836 1 98.44 83 GLN B N 1
ATOM 1931 C CA . GLN B 1 83 ? 3.279 7.141 10.5 1 98.44 83 GLN B CA 1
ATOM 1932 C C . GLN B 1 83 ? 2.932 6.125 11.586 1 98.44 83 GLN B C 1
ATOM 1934 O O . GLN B 1 83 ? 1.776 6.027 12.008 1 98.44 83 GLN B O 1
ATOM 1939 N N . ASP B 1 84 ? 3.906 5.383 12.039 1 97.94 84 ASP B N 1
ATOM 1940 C CA . ASP B 1 84 ? 3.699 4.375 13.078 1 97.94 84 ASP B CA 1
ATOM 1941 C C . ASP B 1 84 ? 3.297 5.023 14.398 1 97.94 84 ASP B C 1
ATOM 1943 O O . ASP B 1 84 ? 2.457 4.492 15.133 1 97.94 84 ASP B O 1
ATOM 1947 N N . LYS B 1 85 ? 3.816 6.156 14.68 1 97.5 85 LYS B N 1
ATOM 1948 C CA . LYS B 1 85 ? 3.619 6.844 15.953 1 97.5 85 LYS B CA 1
ATOM 1949 C C . LYS B 1 85 ? 2.266 7.547 15.992 1 97.5 85 LYS B C 1
ATOM 1951 O O . LYS B 1 85 ? 1.655 7.672 17.062 1 97.5 85 LYS B O 1
ATOM 1956 N N . ALA B 1 86 ? 1.746 7.984 14.914 1 98.56 86 ALA B N 1
ATOM 1957 C CA . ALA B 1 86 ? 0.57 8.852 14.836 1 98.56 86 ALA B CA 1
ATOM 1958 C C . ALA B 1 86 ? -0.681 8.109 15.312 1 98.56 86 ALA B C 1
ATOM 1960 O O . ALA B 1 86 ? -0.819 6.906 15.086 1 98.56 86 ALA B O 1
ATOM 1961 N N . ASP B 1 87 ? -1.579 8.836 15.938 1 98.69 87 ASP B N 1
ATOM 1962 C CA . ASP B 1 87 ? -2.877 8.297 16.344 1 98.69 87 ASP B CA 1
ATOM 1963 C C . ASP B 1 87 ? -3.816 8.18 15.141 1 98.69 87 ASP B C 1
ATOM 1965 O O . ASP B 1 87 ? -4.699 7.324 15.117 1 98.69 87 ASP B O 1
ATOM 1969 N N . ILE B 1 88 ? -3.686 9.078 14.195 1 98.94 88 ILE B N 1
ATOM 1970 C CA . ILE B 1 88 ? -4.426 9.094 12.938 1 98.94 88 ILE B CA 1
ATOM 1971 C C . ILE B 1 88 ? -3.455 9.227 11.766 1 98.94 88 ILE B C 1
ATOM 1973 O O . ILE B 1 88 ? -2.506 10.008 11.828 1 98.94 88 ILE B O 1
ATOM 1977 N N . VAL B 1 89 ? -3.652 8.422 10.789 1 98.94 89 VAL B N 1
ATOM 1978 C CA . VAL B 1 89 ? -2.949 8.586 9.523 1 98.94 89 VAL B CA 1
ATOM 1979 C C . VAL B 1 89 ? -3.928 9.062 8.445 1 98.94 89 VAL B C 1
ATOM 1981 O O . VAL B 1 89 ? -4.84 8.32 8.062 1 98.94 89 VAL B O 1
ATOM 1984 N N . VAL B 1 90 ? -3.766 10.281 8.008 1 98.94 90 VAL B N 1
ATOM 1985 C CA . VAL B 1 90 ? -4.539 10.82 6.895 1 98.94 90 VAL B CA 1
ATOM 1986 C C . VAL B 1 90 ? -3.881 10.422 5.574 1 98.94 90 VAL B C 1
ATOM 1988 O O . VAL B 1 90 ? -2.676 10.617 5.391 1 98.94 90 VAL B O 1
ATOM 1991 N N . VAL B 1 91 ? -4.629 9.852 4.676 1 98.94 91 VAL B N 1
ATOM 1992 C CA . VAL B 1 91 ? -4.121 9.547 3.34 1 98.94 91 VAL B CA 1
ATOM 1993 C C . VAL B 1 91 ? -4.953 10.289 2.293 1 98.94 91 VAL B C 1
ATOM 1995 O O . VAL B 1 91 ? -6.152 10.023 2.146 1 98.94 91 VAL B O 1
ATOM 1998 N N . PHE B 1 92 ? -4.324 11.18 1.599 1 98.75 92 PHE B N 1
ATOM 1999 C CA . PHE B 1 92 ? -4.996 12.023 0.616 1 98.75 92 PHE B CA 1
ATOM 2000 C C . PHE B 1 92 ? -4.555 11.664 -0.798 1 98.75 92 PHE B C 1
ATOM 2002 O O . PHE B 1 92 ? -3.359 11.555 -1.072 1 98.75 92 PHE B O 1
ATOM 2009 N N . PHE B 1 93 ? -5.531 11.469 -1.717 1 98.5 93 PHE B N 1
ATOM 2010 C CA . PHE B 1 93 ? -5.273 11.188 -3.125 1 98.5 93 PHE B CA 1
ATOM 2011 C C . PHE B 1 93 ? -5.855 12.281 -4.012 1 98.5 93 PHE B C 1
ATOM 2013 O O . PHE B 1 93 ? -7.074 12.453 -4.078 1 98.5 93 PHE B O 1
ATOM 2020 N N . HIS B 1 94 ? -4.953 12.984 -4.664 1 97.62 94 HIS B N 1
ATOM 2021 C CA . HIS B 1 94 ? -5.328 14.039 -5.594 1 97.62 94 HIS B CA 1
ATOM 2022 C C . HIS B 1 94 ? -5.461 13.508 -7.016 1 97.62 94 HIS B C 1
ATOM 2024 O O . HIS B 1 94 ? -4.672 12.664 -7.441 1 97.62 94 HIS B O 1
ATOM 2030 N N . ARG B 1 95 ? -6.328 14.008 -7.777 1 96.5 95 ARG B N 1
ATOM 2031 C CA . ARG B 1 95 ? -6.648 13.516 -9.117 1 96.5 95 ARG B CA 1
ATOM 2032 C C . ARG B 1 95 ? -5.496 13.773 -10.078 1 96.5 95 ARG B C 1
ATOM 2034 O O . ARG B 1 95 ? -5.383 13.102 -11.109 1 96.5 95 ARG B O 1
ATOM 2041 N N . ALA B 1 96 ? -4.609 14.641 -9.797 1 95.62 96 ALA B N 1
ATOM 2042 C CA . ALA B 1 96 ? -3.572 15.078 -10.734 1 95.62 96 ALA B CA 1
ATOM 2043 C C . ALA B 1 96 ? -2.379 14.125 -10.711 1 95.62 96 ALA B C 1
ATOM 2045 O O . ALA B 1 96 ? -1.481 14.234 -11.547 1 95.62 96 ALA B O 1
ATOM 2046 N N . THR B 1 97 ? -2.332 13.188 -9.781 1 95.19 97 THR B N 1
ATOM 2047 C CA . THR B 1 97 ? -1.159 12.336 -9.656 1 95.19 97 THR B CA 1
ATOM 2048 C C . THR B 1 97 ? -1.567 10.914 -9.281 1 95.19 97 THR B C 1
ATOM 2050 O O . THR B 1 97 ? -2.617 10.703 -8.672 1 95.19 97 THR B O 1
ATOM 2053 N N . LEU B 1 98 ? -0.738 9.977 -9.602 1 96.31 98 LEU B N 1
ATOM 2054 C CA . LEU B 1 98 ? -0.98 8.57 -9.273 1 96.31 98 LEU B CA 1
ATOM 2055 C C . LEU B 1 98 ? -0.7 8.297 -7.805 1 96.31 98 LEU B C 1
ATOM 2057 O O . LEU B 1 98 ? -1.37 7.469 -7.184 1 96.31 98 LEU B O 1
ATOM 2061 N N . ALA B 1 99 ? 0.319 8.93 -7.207 1 96.94 99 ALA B N 1
ATOM 2062 C CA . ALA B 1 99 ? 0.704 8.859 -5.801 1 96.94 99 ALA B CA 1
ATOM 2063 C C . ALA B 1 99 ? 0.941 7.414 -5.367 1 96.94 99 ALA B C 1
ATOM 2065 O O . ALA B 1 99 ? 0.331 6.938 -4.406 1 96.94 99 ALA B O 1
ATOM 2066 N N . PRO B 1 100 ? 1.886 6.73 -6.047 1 97.69 100 PRO B N 1
ATOM 2067 C CA . PRO B 1 100 ? 2.076 5.305 -5.762 1 97.69 100 PRO B CA 1
ATOM 2068 C C . PRO B 1 100 ? 2.512 5.047 -4.32 1 97.69 100 PRO B C 1
ATOM 2070 O O . PRO B 1 100 ? 2.09 4.062 -3.709 1 97.69 100 PRO B O 1
ATOM 2073 N N . ILE B 1 101 ? 3.293 5.938 -3.738 1 98.06 101 ILE B N 1
ATOM 2074 C CA . ILE B 1 101 ? 3.777 5.742 -2.377 1 98.06 101 ILE B CA 1
ATOM 2075 C C . ILE B 1 101 ? 2.631 5.941 -1.388 1 98.06 101 ILE B C 1
ATOM 2077 O O . ILE B 1 101 ? 2.559 5.254 -0.365 1 98.06 101 ILE B O 1
ATOM 2081 N N . SER B 1 102 ? 1.71 6.863 -1.682 1 98.56 102 SER B N 1
ATOM 2082 C CA . SER B 1 102 ? 0.523 7.012 -0.845 1 98.56 102 SER B CA 1
ATOM 2083 C C . SER B 1 102 ? -0.302 5.73 -0.827 1 98.56 102 SER B C 1
ATOM 2085 O O . SER B 1 102 ? -0.894 5.383 0.197 1 98.56 102 SER B O 1
ATOM 2087 N N . LEU B 1 103 ? -0.381 5.039 -1.98 1 98.81 103 LEU B N 1
ATOM 2088 C CA . LEU B 1 103 ? -1.072 3.754 -2.021 1 98.81 103 LEU B CA 1
ATOM 2089 C C . LEU B 1 103 ? -0.39 2.74 -1.107 1 98.81 103 LEU B C 1
ATOM 2091 O O . LEU B 1 103 ? -1.059 2.016 -0.367 1 98.81 103 LEU B O 1
ATOM 2095 N N . LEU B 1 104 ? 0.93 2.695 -1.146 1 98.88 104 LEU B N 1
ATOM 2096 C CA . LEU B 1 104 ? 1.691 1.858 -0.225 1 98.88 104 LEU B CA 1
ATOM 2097 C C . LEU B 1 104 ? 1.377 2.217 1.224 1 98.88 104 LEU B C 1
ATOM 2099 O O . LEU B 1 104 ? 1.098 1.336 2.039 1 98.88 104 LEU B O 1
ATOM 2103 N N . GLU B 1 105 ? 1.337 3.5 1.517 1 98.81 105 GLU B N 1
ATOM 2104 C CA . GLU B 1 105 ? 1.072 3.977 2.871 1 98.81 105 GLU B CA 1
ATOM 2105 C C . GLU B 1 105 ? -0.341 3.615 3.318 1 98.81 105 GLU B C 1
ATOM 2107 O O . GLU B 1 105 ? -0.559 3.26 4.477 1 98.81 105 GLU B O 1
ATOM 2112 N N . LEU B 1 106 ? -1.295 3.768 2.395 1 98.94 106 LEU B N 1
ATOM 2113 C CA . LEU B 1 106 ? -2.641 3.316 2.727 1 98.94 106 LEU B CA 1
ATOM 2114 C C . LEU B 1 106 ? -2.635 1.852 3.152 1 98.94 106 LEU B C 1
ATOM 2116 O O . LEU B 1 106 ? -3.205 1.499 4.188 1 98.94 106 LEU B O 1
ATOM 2120 N N . GLY B 1 107 ? -1.969 1.019 2.369 1 98.88 107 GLY B N 1
ATOM 2121 C CA . GLY B 1 107 ? -1.866 -0.382 2.748 1 98.88 107 GLY B CA 1
ATOM 2122 C C . GLY B 1 107 ? -1.258 -0.584 4.125 1 98.88 107 GLY B C 1
ATOM 2123 O O . GLY B 1 107 ? -1.721 -1.428 4.895 1 98.88 107 GLY B O 1
ATOM 2124 N N . LEU B 1 108 ? -0.289 0.174 4.492 1 98.81 108 LEU B N 1
ATOM 2125 C CA . LEU B 1 108 ? 0.433 0.031 5.754 1 98.81 108 LEU B CA 1
ATOM 2126 C C . LEU B 1 108 ? -0.476 0.343 6.938 1 98.81 108 LEU B C 1
ATOM 2128 O O . LEU B 1 108 ? -0.284 -0.195 8.031 1 98.81 108 LEU B O 1
ATOM 2132 N N . CYS B 1 109 ? -1.562 1.154 6.719 1 98.62 109 CYS B N 1
ATOM 2133 C CA . CYS B 1 109 ? -2.229 1.663 7.914 1 98.62 109 CYS B CA 1
ATOM 2134 C C . CYS B 1 109 ? -3.697 1.262 7.93 1 98.62 109 CYS B C 1
ATOM 2136 O O . CYS B 1 109 ? -4.363 1.377 8.961 1 98.62 109 CYS B O 1
ATOM 2138 N N . VAL B 1 110 ? -4.215 0.758 6.824 1 98.75 110 VAL B N 1
ATOM 2139 C CA . VAL B 1 110 ? -5.664 0.656 6.684 1 98.75 110 VAL B CA 1
ATOM 2140 C C . VAL B 1 110 ? -6.211 -0.356 7.688 1 98.75 110 VAL B C 1
ATOM 2142 O O . VAL B 1 110 ? -7.344 -0.225 8.156 1 98.75 110 VAL B O 1
ATOM 2145 N N . ARG B 1 111 ? -5.43 -1.271 8.141 1 98.12 111 ARG B N 1
ATOM 2146 C CA . ARG B 1 111 ? -5.898 -2.299 9.062 1 98.12 111 ARG B CA 1
ATOM 2147 C C . ARG B 1 111 ? -5.746 -1.846 10.516 1 98.12 111 ARG B C 1
ATOM 2149 O O . ARG B 1 111 ? -6.242 -2.504 11.43 1 98.12 111 ARG B O 1
ATOM 2156 N N . SER B 1 112 ? -5.098 -0.762 10.766 1 97.69 112 SER B N 1
ATOM 2157 C CA . SER B 1 112 ? -4.742 -0.344 12.117 1 97.69 112 SER B CA 1
ATOM 2158 C C . SER B 1 112 ? -5.93 0.296 12.828 1 97.69 112 SER B C 1
ATOM 2160 O O . SER B 1 112 ? -5.914 0.454 14.055 1 97.69 112 SER B O 1
ATOM 2162 N N . GLY B 1 113 ? -6.875 0.698 12.047 1 97.31 113 GLY B N 1
ATOM 2163 C CA . GLY B 1 113 ? -7.984 1.455 12.609 1 97.31 113 GLY B CA 1
ATOM 2164 C C . GLY B 1 113 ? -7.695 2.941 12.711 1 97.31 113 GLY B C 1
ATOM 2165 O O . GLY B 1 113 ? -8.555 3.717 13.141 1 97.31 113 GLY B O 1
ATOM 2166 N N . LYS B 1 114 ? -6.578 3.377 12.234 1 98.12 114 LYS B N 1
ATOM 2167 C CA . LYS B 1 114 ? -6.152 4.762 12.406 1 98.12 114 LYS B CA 1
ATOM 2168 C C . LYS B 1 114 ? -6.367 5.566 11.125 1 98.12 114 LYS B C 1
ATOM 2170 O O . LYS B 1 114 ? -6.242 6.793 11.125 1 98.12 114 LYS B O 1
ATOM 2175 N N . ALA B 1 115 ? -6.699 4.973 10 1 98.88 115 ALA B N 1
ATOM 2176 C CA . ALA B 1 115 ? -6.66 5.621 8.688 1 98.88 115 ALA B CA 1
ATOM 2177 C C . ALA B 1 115 ? -7.926 6.441 8.445 1 98.88 115 ALA B C 1
ATOM 2179 O O . ALA B 1 115 ? -9.039 5.965 8.688 1 98.88 115 ALA B O 1
ATOM 2180 N N . ILE B 1 116 ? -7.793 7.648 8.023 1 98.94 116 ILE B N 1
ATOM 2181 C CA . ILE B 1 116 ? -8.82 8.469 7.395 1 98.94 116 ILE B CA 1
ATOM 2182 C C . ILE B 1 116 ? -8.391 8.852 5.984 1 98.94 116 ILE B C 1
ATOM 2184 O O . ILE B 1 116 ? -7.348 9.484 5.797 1 98.94 116 ILE B O 1
ATOM 2188 N N . VAL B 1 117 ? -9.211 8.461 4.996 1 98.94 117 VAL B N 1
ATOM 2189 C CA . VAL B 1 117 ? -8.758 8.469 3.605 1 98.94 117 VAL B CA 1
ATOM 2190 C C . VAL B 1 117 ? -9.648 9.391 2.779 1 98.94 117 VAL B C 1
ATOM 2192 O O . VAL B 1 117 ? -10.867 9.391 2.93 1 98.94 117 VAL B O 1
ATOM 2195 N N . CYS B 1 118 ? -9.039 10.211 1.991 1 98.94 118 CYS B N 1
ATOM 2196 C CA . CYS B 1 118 ? -9.734 11.016 0.992 1 98.94 118 CYS B CA 1
ATOM 2197 C C . CYS B 1 118 ? -9.195 10.727 -0.406 1 98.94 118 CYS B C 1
ATOM 2199 O O . CYS B 1 118 ? -7.988 10.789 -0.635 1 98.94 118 CYS B O 1
ATOM 2201 N N . ALA B 1 119 ? -10.039 10.375 -1.312 1 98.81 119 ALA B N 1
ATOM 2202 C CA . ALA B 1 119 ? -9.703 10.305 -2.73 1 98.81 119 ALA B CA 1
ATOM 2203 C C . ALA B 1 119 ? -10.656 11.141 -3.57 1 98.81 119 ALA B C 1
ATOM 2205 O O . ALA B 1 119 ? -11.867 10.906 -3.562 1 98.81 119 ALA B O 1
ATOM 2206 N N . GLN B 1 120 ? -10.086 12.07 -4.266 1 97.81 120 GLN B N 1
ATOM 2207 C CA . GLN B 1 120 ? -10.891 12.977 -5.078 1 97.81 120 GLN B CA 1
ATOM 2208 C C . GLN B 1 120 ? -11.531 12.234 -6.25 1 97.81 120 GLN B C 1
ATOM 2210 O O . GLN B 1 120 ? -11 11.227 -6.719 1 97.81 120 GLN B O 1
ATOM 2215 N N . ASP B 1 121 ? -12.656 12.82 -6.676 1 96.81 121 ASP B N 1
ATOM 2216 C CA . ASP B 1 121 ? -13.203 12.359 -7.949 1 96.81 121 ASP B CA 1
ATOM 2217 C C . ASP B 1 121 ? -12.195 12.539 -9.078 1 96.81 121 ASP B C 1
ATOM 2219 O O . ASP B 1 121 ? -11.531 13.578 -9.164 1 96.81 121 ASP B O 1
ATOM 2223 N N . GLY B 1 122 ? -12.047 11.516 -9.867 1 96.62 122 GLY B N 1
ATOM 2224 C CA . GLY B 1 122 ? -11.109 11.594 -10.977 1 96.62 122 GLY B CA 1
ATOM 2225 C C . GLY B 1 122 ? -9.766 10.969 -10.664 1 96.62 122 GLY B C 1
ATOM 2226 O O . GLY B 1 122 ? -8.945 10.773 -11.562 1 96.62 122 GLY B O 1
ATOM 2227 N N . TYR B 1 123 ? -9.5 10.727 -9.383 1 97.88 123 TYR B N 1
ATOM 2228 C CA . TYR B 1 123 ? -8.273 10 -9.07 1 97.88 123 TYR B CA 1
ATOM 2229 C C . TYR B 1 123 ? -8.281 8.617 -9.719 1 97.88 123 TYR B C 1
ATOM 2231 O O . TYR B 1 123 ? -9.242 7.855 -9.562 1 97.88 123 TYR B O 1
ATOM 2239 N N . SER B 1 124 ? -7.195 8.234 -10.375 1 97.44 124 SER B N 1
ATOM 2240 C CA . SER B 1 124 ? -7.168 7.125 -11.32 1 97.44 124 SER B CA 1
ATOM 2241 C C . SER B 1 124 ? -7.332 5.785 -10.609 1 97.44 124 SER B C 1
ATOM 2243 O O . SER B 1 124 ? -7.812 4.816 -11.203 1 97.44 124 SER B O 1
ATOM 2245 N N . LYS B 1 125 ? -6.945 5.691 -9.359 1 98.19 125 LYS B N 1
ATOM 2246 C CA . LYS B 1 125 ? -7.066 4.434 -8.625 1 98.19 125 LYS B CA 1
ATOM 2247 C C . LYS B 1 125 ? -8.086 4.547 -7.496 1 98.19 125 LYS B C 1
ATOM 2249 O O . LYS B 1 125 ? -7.992 3.834 -6.496 1 98.19 125 LYS B O 1
ATOM 2254 N N . ARG B 1 126 ? -9.031 5.438 -7.645 1 98.62 126 ARG B N 1
ATOM 2255 C CA . ARG B 1 126 ? -10.008 5.738 -6.609 1 98.62 126 ARG B CA 1
ATOM 2256 C C . ARG B 1 126 ? -10.805 4.492 -6.23 1 98.62 126 ARG B C 1
ATOM 2258 O O . ARG B 1 126 ? -11.117 4.281 -5.055 1 98.62 126 ARG B O 1
ATOM 2265 N N . GLY B 1 127 ? -11.195 3.691 -7.238 1 98.44 127 GLY B N 1
ATOM 2266 C CA . GLY B 1 127 ? -11.93 2.467 -6.965 1 98.44 127 GLY B CA 1
ATOM 2267 C C . GLY B 1 127 ? -11.203 1.534 -6.016 1 98.44 127 GLY B C 1
ATOM 2268 O O . GLY B 1 127 ? -11.797 0.999 -5.082 1 98.44 127 GLY B O 1
ATOM 2269 N N . ASN B 1 128 ? -9.922 1.319 -6.227 1 98.62 128 ASN B N 1
ATOM 2270 C CA . ASN B 1 128 ? -9.117 0.459 -5.359 1 98.62 128 ASN B CA 1
ATOM 2271 C C . ASN B 1 128 ? -9.023 1.019 -3.943 1 98.62 128 ASN B C 1
ATOM 2273 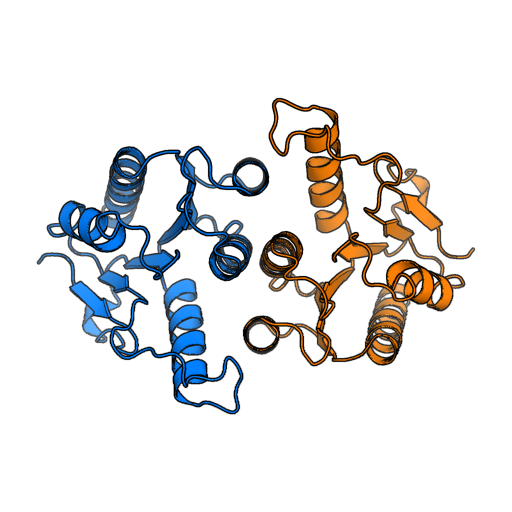O O . ASN B 1 128 ? -9.102 0.269 -2.969 1 98.62 128 ASN B O 1
ATOM 2277 N N . VAL B 1 129 ? -8.852 2.328 -3.854 1 98.88 129 VAL B N 1
ATOM 2278 C CA . VAL B 1 129 ? -8.805 2.992 -2.555 1 98.88 129 VAL B CA 1
ATOM 2279 C C . VAL B 1 129 ? -10.117 2.768 -1.812 1 98.88 129 VAL B C 1
ATOM 2281 O O . VAL B 1 129 ? -10.117 2.363 -0.647 1 98.88 129 VAL B O 1
ATOM 2284 N N . GLU B 1 130 ? -11.18 2.979 -2.516 1 98.81 130 GLU B N 1
ATOM 2285 C CA . GLU B 1 130 ? -12.5 2.777 -1.921 1 98.81 130 GLU B CA 1
ATOM 2286 C C . GLU B 1 130 ? -12.695 1.325 -1.498 1 98.81 130 GLU B C 1
ATOM 2288 O O . GLU B 1 130 ? -13.203 1.056 -0.406 1 98.81 130 GLU B O 1
ATOM 2293 N N . ALA B 1 131 ? -12.328 0.385 -2.334 1 98.75 131 ALA B N 1
ATOM 2294 C CA . ALA B 1 131 ? -12.492 -1.038 -2.053 1 98.75 131 ALA B CA 1
ATOM 2295 C C . ALA B 1 131 ? -11.766 -1.437 -0.773 1 98.75 131 ALA B C 1
ATOM 2297 O O . ALA B 1 131 ? -12.328 -2.131 0.078 1 98.75 131 ALA B O 1
ATOM 2298 N N . VAL B 1 132 ? -10.547 -0.956 -0.622 1 98.75 132 VAL B N 1
ATOM 2299 C CA . VAL B 1 132 ? -9.734 -1.318 0.54 1 98.75 132 VAL B CA 1
ATOM 2300 C C . VAL B 1 132 ? -10.32 -0.67 1.795 1 98.75 132 VAL B C 1
ATOM 2302 O O . VAL B 1 132 ? -10.375 -1.297 2.855 1 98.75 132 VAL B O 1
ATOM 2305 N N . CYS B 1 133 ? -10.734 0.554 1.656 1 98.88 133 CYS B N 1
ATOM 2306 C CA . CYS B 1 133 ? -11.344 1.23 2.797 1 98.88 133 CYS B CA 1
ATOM 2307 C C . CYS B 1 133 ? -12.617 0.514 3.242 1 98.88 133 CYS B C 1
ATOM 2309 O O . CYS B 1 133 ? -12.844 0.331 4.441 1 98.88 133 CYS B O 1
ATOM 2311 N N . ARG B 1 134 ? -13.422 0.114 2.287 1 98.44 134 ARG B N 1
ATOM 2312 C CA . ARG B 1 134 ? -14.648 -0.621 2.598 1 98.44 134 ARG B CA 1
ATOM 2313 C C . ARG B 1 134 ? -14.328 -1.949 3.277 1 98.44 134 ARG B C 1
ATOM 2315 O O . ARG B 1 134 ? -14.938 -2.297 4.289 1 98.44 134 ARG B O 1
ATOM 2322 N N . ARG B 1 135 ? -13.414 -2.604 2.779 1 98.25 135 ARG B N 1
ATOM 2323 C CA . ARG B 1 135 ? -13.07 -3.932 3.277 1 98.25 135 ARG B CA 1
ATOM 2324 C C . ARG B 1 135 ? -12.586 -3.867 4.723 1 98.25 135 ARG B C 1
ATOM 2326 O O . ARG B 1 135 ? -12.945 -4.711 5.543 1 98.25 135 ARG B O 1
ATOM 2333 N N . TYR B 1 136 ? -11.797 -2.883 5.023 1 98.38 136 TYR B N 1
ATOM 2334 C CA . TYR B 1 136 ? -11.125 -2.9 6.316 1 98.38 136 TYR B CA 1
ATOM 2335 C C . TYR B 1 136 ? -11.688 -1.83 7.242 1 98.38 136 TYR B C 1
ATOM 2337 O O . TYR B 1 136 ? -11.125 -1.557 8.305 1 98.38 136 TYR B O 1
ATOM 2345 N N . GLY B 1 137 ? -12.719 -1.157 6.805 1 98.38 137 GLY B N 1
ATOM 2346 C CA . GLY B 1 137 ? -13.508 -0.315 7.684 1 98.38 137 GLY B CA 1
ATOM 2347 C C . GLY B 1 137 ? -12.875 1.039 7.941 1 98.38 137 GLY B C 1
ATOM 2348 O O . GLY B 1 137 ? -13.062 1.623 9.016 1 98.38 137 GLY B O 1
ATOM 2349 N N . ALA B 1 138 ? -12.117 1.526 7.008 1 98.81 138 ALA B N 1
ATOM 2350 C CA . ALA B 1 138 ? -11.523 2.854 7.164 1 98.81 138 ALA B CA 1
ATOM 2351 C C . ALA B 1 138 ? -12.492 3.941 6.711 1 98.81 138 ALA B C 1
ATOM 2353 O O . ALA B 1 138 ? -13.25 3.746 5.758 1 98.81 138 ALA B O 1
ATOM 2354 N N . LYS B 1 139 ? -12.469 5.102 7.406 1 98.88 139 LYS B N 1
ATOM 2355 C CA . LYS B 1 139 ? -13.242 6.262 6.969 1 98.88 139 LYS B CA 1
ATOM 2356 C C . LYS B 1 139 ? -12.773 6.742 5.598 1 98.88 139 LYS B C 1
ATOM 2358 O O . LYS B 1 139 ? -11.586 6.969 5.383 1 98.88 139 LYS B O 1
ATOM 2363 N N . PHE B 1 140 ? -13.703 6.844 4.648 1 98.88 140 PHE B N 1
ATOM 2364 C CA . PHE B 1 140 ? -13.406 7.242 3.273 1 98.88 140 PHE B CA 1
ATOM 2365 C C . PHE B 1 140 ? -14.297 8.406 2.846 1 98.88 140 PHE B C 1
ATOM 2367 O O . PHE B 1 140 ? -15.523 8.336 2.973 1 98.88 140 PHE B O 1
ATOM 2374 N N . VAL B 1 141 ? -13.664 9.492 2.365 1 98.88 141 VAL B N 1
ATOM 2375 C CA . VAL B 1 141 ? -14.422 10.656 1.923 1 98.88 141 VAL B CA 1
ATOM 2376 C C . VAL B 1 141 ? -13.922 11.117 0.555 1 98.88 141 VAL B C 1
ATOM 2378 O O . VAL B 1 141 ? -12.883 10.648 0.081 1 98.88 141 VAL B O 1
ATOM 2381 N N . ASP B 1 142 ? -14.594 12.125 -0.096 1 97.62 142 ASP B N 1
ATOM 2382 C CA . ASP B 1 142 ? -14.32 12.422 -1.497 1 97.62 142 ASP B CA 1
ATOM 2383 C C . ASP B 1 142 ? -13.812 13.852 -1.664 1 97.62 142 ASP B C 1
ATOM 2385 O O . ASP B 1 142 ? -13.375 14.242 -2.75 1 97.62 142 ASP B O 1
ATOM 2389 N N . SER B 1 143 ? -13.867 14.633 -0.533 1 97.69 143 SER B N 1
ATOM 2390 C CA . SER B 1 143 ? -13.469 16.031 -0.658 1 97.69 143 SER B CA 1
ATOM 2391 C C . SER B 1 143 ? -12.57 16.453 0.502 1 97.69 143 SER B C 1
ATOM 2393 O O . SER B 1 143 ? -12.586 15.828 1.564 1 97.69 143 SER B O 1
ATOM 2395 N N . GLU B 1 144 ? -11.859 17.531 0.269 1 97.31 144 GLU B N 1
ATOM 2396 C CA . GLU B 1 144 ? -11.008 18.078 1.32 1 97.31 144 GLU B CA 1
ATOM 2397 C C . GLU B 1 144 ? -11.836 18.578 2.498 1 97.31 144 GLU B C 1
ATOM 2399 O O . GLU B 1 144 ? -11.422 18.453 3.654 1 97.31 144 GLU B O 1
ATOM 2404 N N . GLU B 1 145 ? -12.969 19.172 2.195 1 97.75 145 GLU B N 1
ATOM 2405 C CA . GLU B 1 145 ? -13.859 19.656 3.25 1 97.75 145 GLU B CA 1
ATOM 2406 C C . GLU B 1 145 ? -14.328 18.516 4.141 1 97.75 145 GLU B C 1
ATOM 2408 O O . GLU B 1 145 ? -14.25 18.594 5.367 1 97.75 145 GLU B O 1
ATOM 2413 N N . ASP B 1 146 ? -14.812 17.422 3.521 1 98.69 146 ASP B N 1
ATOM 2414 C CA . ASP B 1 146 ? -15.242 16.25 4.277 1 98.69 146 ASP B CA 1
ATOM 2415 C C . ASP B 1 146 ? -14.086 15.633 5.059 1 98.69 146 ASP B C 1
ATOM 2417 O O . ASP B 1 146 ? -14.281 15.102 6.152 1 98.69 146 ASP B O 1
ATOM 2421 N N . LEU B 1 147 ? -12.898 15.703 4.457 1 98.81 147 LEU B N 1
ATOM 2422 C CA . LEU B 1 147 ? -11.711 15.203 5.145 1 98.81 147 LEU B CA 1
ATOM 2423 C C . LEU B 1 147 ? -11.453 16 6.422 1 98.81 147 LEU B C 1
ATOM 2425 O O . LEU B 1 147 ? -11.234 15.414 7.484 1 98.81 147 LEU B O 1
ATOM 2429 N N . GLN B 1 148 ? -11.5 17.328 6.324 1 98.75 148 GLN B N 1
ATOM 2430 C CA . GLN B 1 148 ? -11.297 18.172 7.492 1 98.75 148 GLN B CA 1
ATOM 2431 C C . GLN B 1 148 ? -12.297 17.844 8.594 1 98.75 148 GLN B C 1
ATOM 2433 O O . GLN B 1 148 ? -11.914 17.703 9.766 1 98.75 148 GLN B O 1
ATOM 2438 N N . ASP B 1 149 ? -13.555 17.656 8.219 1 98.75 149 ASP B N 1
ATOM 2439 C CA . ASP B 1 149 ? -14.602 17.344 9.18 1 98.75 149 ASP B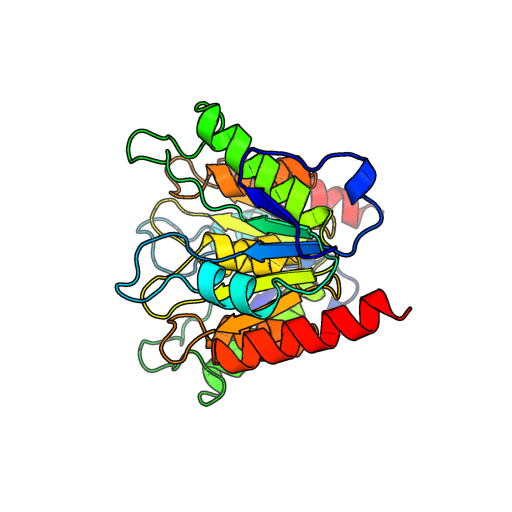 CA 1
ATOM 2440 C C . ASP B 1 149 ? -14.344 15.992 9.844 1 98.75 149 ASP B C 1
ATOM 2442 O O . ASP B 1 149 ? -14.453 15.867 11.07 1 98.75 149 ASP B O 1
ATOM 2446 N N . ALA B 1 150 ? -14 15.023 9.07 1 98.88 150 ALA B N 1
ATOM 2447 C CA . ALA B 1 150 ? -13.773 13.672 9.578 1 98.88 150 ALA B CA 1
ATOM 2448 C C . ALA B 1 150 ? -12.602 13.641 10.547 1 98.88 150 ALA B C 1
ATOM 2450 O O . ALA B 1 150 ? -12.688 13.016 11.609 1 98.88 150 ALA B O 1
ATOM 2451 N N . VAL B 1 151 ? -11.5 14.289 10.18 1 98.88 151 VAL B N 1
ATOM 2452 C CA . VAL B 1 151 ? -10.305 14.297 11.023 1 98.88 151 VAL B CA 1
ATOM 2453 C C . VAL B 1 151 ? -10.602 15.039 12.328 1 98.88 151 VAL B C 1
ATOM 2455 O O . VAL B 1 151 ? -10.266 14.555 13.414 1 98.88 151 VAL B O 1
ATOM 2458 N N . ARG B 1 152 ? -11.25 16.172 12.195 1 98.44 152 ARG B N 1
ATOM 2459 C CA . ARG B 1 152 ? -11.578 16.969 13.375 1 98.44 152 ARG B CA 1
ATOM 2460 C C . ARG B 1 152 ? -12.461 16.172 14.336 1 98.44 152 ARG B C 1
ATOM 2462 O O . ARG B 1 152 ? -12.211 16.156 15.547 1 98.44 152 ARG B O 1
ATOM 2469 N N . GLU B 1 153 ? -13.492 15.547 13.797 1 98.38 153 GLU B N 1
ATOM 2470 C CA . GLU B 1 153 ? -14.406 14.75 14.617 1 98.38 153 GLU B CA 1
ATOM 2471 C C . GLU B 1 153 ? -13.664 13.625 15.336 1 98.38 153 GLU B C 1
ATOM 2473 O O . GLU B 1 153 ? -13.883 13.391 16.531 1 98.38 153 GLU B O 1
ATOM 2478 N N . ARG B 1 154 ? -12.797 12.938 14.648 1 98.69 154 ARG B N 1
ATOM 2479 C CA . ARG B 1 154 ? -12.047 11.836 15.234 1 98.69 154 ARG B CA 1
ATOM 2480 C C . ARG B 1 154 ? -11.102 12.336 16.312 1 98.69 154 ARG B C 1
ATOM 2482 O O . ARG B 1 154 ? -10.945 11.703 17.359 1 98.69 154 ARG B O 1
ATOM 2489 N N . LEU B 1 155 ? -10.469 13.445 16.062 1 98.56 155 LEU B N 1
ATOM 2490 C CA . LEU B 1 155 ? -9.539 14.016 17.031 1 98.56 155 LEU B CA 1
ATOM 2491 C C . LEU B 1 155 ? -10.273 14.414 18.312 1 98.56 155 LEU B C 1
ATOM 2493 O O . LEU B 1 155 ? -9.773 14.18 19.406 1 98.56 155 LEU B O 1
ATOM 2497 N N . LYS B 1 156 ? -11.422 15.008 18.172 1 97.31 156 LYS B N 1
ATOM 2498 C CA . LYS B 1 156 ? -12.188 15.398 19.344 1 97.31 156 LYS B CA 1
ATOM 2499 C C . LYS B 1 156 ? -12.562 14.188 20.203 1 97.31 156 LYS B C 1
ATOM 2501 O O . LYS B 1 156 ? -12.516 14.25 21.438 1 97.31 156 LYS B O 1
ATOM 2506 N N . GLN B 1 157 ? -12.883 13.156 19.531 1 97.5 157 GLN B N 1
ATOM 2507 C CA . GLN B 1 157 ? -13.188 11.914 20.234 1 97.5 157 GLN B CA 1
ATOM 2508 C C . GLN B 1 157 ? -11.961 11.391 20.984 1 97.5 157 GLN B C 1
ATOM 2510 O O . GLN B 1 157 ? -12.062 10.977 22.141 1 97.5 157 GLN B O 1
ATOM 2515 N N . LEU B 1 158 ? -10.805 11.453 20.344 1 97.38 158 LEU B N 1
ATOM 2516 C CA . LEU B 1 158 ? -9.578 10.906 20.906 1 97.38 158 LEU B CA 1
ATOM 2517 C C . LEU B 1 158 ? -9.094 11.758 22.078 1 97.38 158 LEU B C 1
ATOM 2519 O O . LEU B 1 158 ? -8.562 11.227 23.062 1 97.38 158 LEU B O 1
ATOM 2523 N N . ILE B 1 159 ? -9.289 13.039 21.938 1 95.56 159 ILE B N 1
ATOM 2524 C CA . ILE B 1 159 ? -8.844 13.961 22.984 1 95.56 159 ILE B CA 1
ATOM 2525 C C . ILE B 1 159 ? -9.727 13.812 24.219 1 95.56 159 ILE B C 1
ATOM 2527 O O . ILE B 1 159 ? -9.258 13.93 25.344 1 95.56 159 ILE B O 1
ATOM 2531 N N . ALA B 1 160 ? -10.969 13.516 24.062 1 92.88 160 ALA B N 1
ATOM 2532 C CA . ALA B 1 160 ? -11.93 13.383 25.156 1 92.88 160 ALA B CA 1
ATOM 2533 C C . ALA B 1 160 ? -11.75 12.062 25.891 1 92.88 160 ALA B C 1
ATOM 2535 O O . ALA B 1 160 ? -12.156 11.93 27.047 1 92.88 160 ALA B O 1
ATOM 2536 N N . GLU B 1 161 ? -11.281 11.008 25.344 1 86.56 161 GLU B N 1
ATOM 2537 C CA . GLU B 1 161 ? -11.039 9.719 25.984 1 86.56 161 GLU B CA 1
ATOM 2538 C C . GLU B 1 161 ? -9.891 9.797 26.984 1 86.56 161 GLU B C 1
ATOM 2540 O O . GLU B 1 161 ? -9.953 9.188 28.062 1 86.56 161 GLU B O 1
#

Secondary structure (DSSP, 8-state):
--PEEEETT----GGGTTS-EEEEES--S--SS--HHHHHHHHHTTSS-EEEE---SS--TT--SSTTSHHHHHHHHHHHHHHHH-SEEEEEE-TT---HHHHHHHHHHGGGT-EEEEE-TT-TTHHHHHHHHHHHT-EEESSHHHHHHHHHHHHHHHHH-/--PEEEETT----GGGTTS-EEEEES--S--SS--HHHHHHHHHTTSS-EEEE---SS--TT--SSTTSHHHHHHHHHHHHHHHH-SEEEEEE-TT---HHHHHHHHHHGGGT-EEEEE-TT-TTHHHHHHHHHHHT-EEESSHHHHHHHHHHHHHHHHH-

Nearest PDB structures (foldseek):
  4mcj-assembly1_B  TM=8.267E-01  e=3.334E-14  Parabacteroides distasonis ATCC 8503
  4mcj-assembly1_A  TM=8.224E-01  e=6.367E-14  Parabacteroides distasonis ATCC 8503
  4mcj-assembly5_I  TM=8.262E-01  e=1.297E-13  Parabacteroides distasonis ATCC 8503
  4mcj-assembly4_H  TM=8.198E-01  e=2.643E-13  Parabacteroides distasonis ATCC 8503
  4ohb-assembly1_A  TM=6.832E-01  e=2.947E-04  Streptomyces rimofaciens